Protein AF-A0A8J5QL49-F1 (afdb_monomer_lite)

InterPro domains:
  IPR058940 Small ribosomal subunit protein mS26, fungi [PF26163] (1-268)
  IPR058940 Small ribosomal subunit protein mS26, fungi [cd23703] (9-226)

pLDDT: mean 83.84, std 11.77, range [45.56, 98.19]

Secondary structure (DSSP, 8-state):
--TTGGGGTT--S-PPPPPPS-SS--SPPPHHHHHHHHHS--SPPTTSPPPEETTEEPPSSPPPPPP--HHHHHIIIIITTS-S---GGG--HHHHHHHHHHHHHHHHHHHHHHHHHHHHHHHHHHHHHHHHHHHHHHHHHHHHHT-HHHHTTS---HHHHSS-SS-----HHHHHHHHHHHHHHHHHHHHHHHHHHHHHHHHHHHHHTTS--SHHHHHHHHHIIIIIHHHHHHHHHHHHHHHHH-GGGHHHHHHHHHHHHHHHHHHTEETTEE-HHHHHHHHHSHHHHHHHHHHHHHHHHHHHSS--

Organism: NCBI:txid561895

Sequence (308 aa):
MGKNVLKYGGKSGVLPKPRPIFKTPIRQPNRFEQQQLAKIEEGYAEGVPVPKINGKPIPRMPKRPQVITVEQRIKWNIDDLEPKKVNYKGLTEDQKWKMNRDQIRRDFLREAYLKEAERLKKIDELTETKRKNDLEAAERAKQEIKSEHIELSIPTIEKLLEGKMVKISRTREERQLRQAKKDLNRRSHELISMENQAEQILDLYHASGKFITTIEELEKAIHQAFEVDVAAFDSSVSTVQSRLFRPSASSTLVYETSESMIVDKVLGGINGKPGLEQVKEVLSGEREEFRRRAQLQASAQASSSTEN

Radius of gyration: 51.04 Å; chains: 1; bounding box: 99×64×156 Å

Foldseek 3Di:
DDPCCVVVVNDPDDDPDDDDLDPFAADDDDPVRVVVVVVDDAFDDPPDQADDDPNHGDPRGDDHTDHHHLVNVLCVPAVVPQDPDDDPVPDDPVRVVVNVVSVVVSVVSNVVSVVVVVVVVVVVVVVVVVVVVVVVVVVVVVVVVVPPVVVVPDPDCPVVVVPDPDDDDDDPVRVVVVVVVVVVVVVVVVVVVVQVVQQVVVVVVVCCVQDDDDPVSVVVVVCCCPPPVVVVVVVVVVVVVVCVVDVPVVPPVVCVVVVQVVVCVVQQHDSPHHHDVNVVCVVVCVVVVVVVVVVVVVVVVVVVVVVD

Structure (mmCIF, N/CA/C/O backbone):
data_AF-A0A8J5QL49-F1
#
_entry.id   AF-A0A8J5QL49-F1
#
loop_
_atom_site.group_PDB
_atom_site.id
_atom_site.type_symbol
_atom_site.label_atom_id
_atom_site.label_alt_id
_atom_site.label_comp_id
_atom_site.label_asym_id
_atom_site.label_entity_id
_atom_site.label_seq_id
_atom_site.pdbx_PDB_ins_code
_atom_site.Cartn_x
_atom_site.Cartn_y
_atom_site.Cartn_z
_atom_site.occupancy
_atom_site.B_iso_or_equiv
_atom_site.auth_seq_id
_atom_site.auth_comp_id
_atom_site.auth_asym_id
_atom_site.auth_atom_id
_atom_site.pdbx_PDB_model_num
ATOM 1 N N . MET A 1 1 ? 3.262 32.118 -10.067 1.00 61.88 1 MET A N 1
ATOM 2 C CA . MET A 1 1 ? 3.710 30.816 -10.622 1.00 61.88 1 MET A CA 1
ATOM 3 C C . MET A 1 1 ? 2.599 29.790 -10.444 1.00 61.88 1 MET A C 1
ATOM 5 O O . MET A 1 1 ? 1.960 29.796 -9.401 1.00 61.88 1 MET A O 1
ATOM 9 N N . GLY A 1 2 ? 2.322 28.946 -11.444 1.00 77.94 2 GLY A N 1
ATOM 10 C CA . GLY A 1 2 ? 1.260 27.938 -11.333 1.00 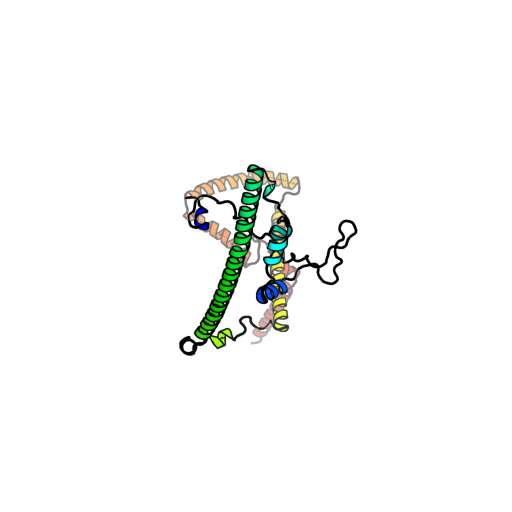77.94 2 GLY A CA 1
ATOM 11 C C . GLY A 1 2 ? 1.579 26.885 -10.265 1.00 77.94 2 GLY A C 1
ATOM 12 O O . GLY A 1 2 ? 2.701 26.388 -10.208 1.00 77.94 2 GLY A O 1
ATOM 13 N N . LYS A 1 3 ? 0.585 26.511 -9.449 1.00 83.12 3 LYS A N 1
ATOM 14 C CA . LYS A 1 3 ? 0.714 25.600 -8.289 1.00 83.12 3 LYS A CA 1
ATOM 15 C C . LYS A 1 3 ? 1.403 24.254 -8.597 1.00 83.12 3 LYS A C 1
ATOM 17 O O . LYS A 1 3 ? 2.015 23.665 -7.717 1.00 83.12 3 LYS A O 1
ATOM 22 N N . ASN A 1 4 ? 1.349 23.784 -9.847 1.00 83.88 4 ASN A N 1
ATOM 23 C CA . ASN A 1 4 ? 1.893 22.486 -10.275 1.00 83.88 4 ASN A CA 1
ATOM 24 C C . ASN A 1 4 ? 3.198 22.567 -11.085 1.00 83.88 4 ASN A C 1
ATOM 26 O O . ASN A 1 4 ? 3.704 21.537 -11.525 1.00 83.88 4 ASN A O 1
ATOM 30 N N . VAL A 1 5 ? 3.755 23.761 -11.291 1.00 90.31 5 VAL A N 1
ATOM 31 C CA . VAL A 1 5 ? 4.934 23.968 -12.151 1.00 90.31 5 VAL A CA 1
ATOM 32 C C . VAL A 1 5 ? 6.216 23.396 -11.522 1.00 90.31 5 VAL A C 1
ATOM 34 O O . VAL A 1 5 ? 7.124 22.965 -12.231 1.00 90.31 5 VAL A O 1
ATOM 37 N N . LEU A 1 6 ? 6.263 23.280 -10.190 1.00 88.75 6 LEU A N 1
ATOM 38 C CA . LEU A 1 6 ? 7.404 22.704 -9.471 1.00 88.75 6 LEU A CA 1
ATOM 39 C C . LEU A 1 6 ? 7.626 21.216 -9.799 1.00 88.75 6 LEU A C 1
ATOM 41 O O . LEU A 1 6 ? 8.769 20.777 -9.889 1.00 88.75 6 LEU A O 1
ATOM 45 N N . LYS A 1 7 ? 6.552 20.461 -10.087 1.00 90.00 7 LYS A N 1
ATOM 46 C CA . LYS A 1 7 ? 6.639 19.047 -10.511 1.00 90.00 7 LYS A CA 1
ATOM 47 C C . LYS A 1 7 ? 7.421 18.868 -11.816 1.00 90.00 7 LYS A C 1
ATOM 49 O O . LYS A 1 7 ? 7.980 17.805 -12.052 1.00 90.00 7 LYS A O 1
ATOM 54 N N . TYR A 1 8 ? 7.462 19.908 -12.649 1.00 90.38 8 TYR A N 1
ATOM 55 C CA . TYR A 1 8 ? 8.138 19.922 -13.946 1.00 90.38 8 TYR A CA 1
ATOM 56 C C . TYR A 1 8 ? 9.418 20.772 -13.924 1.00 90.38 8 TYR A C 1
ATOM 58 O O . TYR A 1 8 ? 9.857 21.276 -14.958 1.00 90.38 8 TYR A O 1
ATOM 66 N N . GLY A 1 9 ? 10.012 20.961 -12.739 1.00 89.62 9 GLY A N 1
ATOM 67 C CA . GLY A 1 9 ? 11.266 21.695 -12.578 1.00 89.62 9 GLY A CA 1
ATOM 68 C C . GLY A 1 9 ? 11.143 23.194 -12.848 1.00 89.62 9 GLY A C 1
ATOM 69 O O . GLY A 1 9 ? 12.063 23.788 -13.399 1.00 89.62 9 GLY A O 1
ATOM 70 N N . GLY A 1 10 ? 9.999 23.808 -12.529 1.00 89.56 10 GLY A N 1
ATOM 71 C CA . GLY A 1 10 ? 9.827 25.257 -12.676 1.00 89.56 10 GLY A CA 1
ATOM 72 C C . GLY A 1 10 ? 9.452 25.720 -14.091 1.00 89.56 10 GLY A C 1
ATOM 73 O O . GLY A 1 10 ? 9.292 26.918 -14.310 1.00 89.56 10 GLY A O 1
ATOM 74 N N . LYS A 1 11 ? 9.291 24.799 -15.052 1.00 89.31 11 LYS A N 1
ATOM 75 C CA . LYS A 1 11 ? 9.025 25.121 -16.463 1.00 89.31 11 LYS A CA 1
ATOM 76 C C . LYS A 1 11 ? 7.534 25.346 -16.727 1.00 89.31 11 LYS A C 1
ATOM 78 O O . LYS A 1 11 ? 6.710 24.475 -16.450 1.00 89.31 11 LYS A O 1
ATOM 83 N N . SER A 1 12 ? 7.182 26.505 -17.283 1.00 87.00 12 SER A N 1
ATOM 84 C CA . SER A 1 12 ? 5.833 26.800 -17.773 1.00 87.00 12 SER A CA 1
ATOM 85 C C . SER A 1 12 ? 5.636 26.252 -19.193 1.00 87.00 12 SER A C 1
ATOM 87 O O . SER A 1 12 ? 6.474 26.448 -20.068 1.00 87.00 12 SER A O 1
ATOM 89 N N . GLY A 1 13 ? 4.508 25.574 -19.425 1.00 86.31 13 GLY A N 1
ATOM 90 C CA . GLY A 1 13 ? 4.170 24.960 -20.715 1.00 86.31 13 GLY A CA 1
ATOM 91 C C . GLY A 1 13 ? 4.509 23.468 -20.800 1.00 86.31 13 GLY A C 1
ATOM 92 O O . GLY A 1 13 ? 5.344 22.951 -20.061 1.00 86.31 13 GLY A O 1
ATOM 93 N N . VAL A 1 14 ? 3.819 22.757 -21.697 1.00 89.50 14 VAL A N 1
ATOM 94 C CA . VAL A 1 14 ? 4.005 21.317 -21.927 1.00 89.50 14 VAL A CA 1
ATOM 95 C C . VAL A 1 14 ? 4.459 21.113 -23.365 1.00 89.50 14 VAL A C 1
ATOM 97 O O . VAL A 1 14 ? 3.732 21.440 -24.301 1.00 89.50 14 VAL A O 1
ATOM 100 N N . LEU A 1 15 ? 5.662 20.564 -23.542 1.00 91.06 15 LEU A N 1
ATOM 101 C CA . LEU A 1 15 ? 6.121 20.113 -24.853 1.00 91.06 15 LEU A CA 1
ATOM 102 C C . LEU A 1 15 ? 5.370 18.835 -25.257 1.00 91.06 15 LEU A C 1
ATOM 104 O O . LEU A 1 15 ? 5.061 18.005 -24.394 1.00 91.06 15 LEU A O 1
ATOM 108 N N . PRO A 1 16 ? 5.096 18.631 -26.557 1.00 94.94 16 PRO A N 1
ATOM 109 C CA . PRO A 1 16 ? 4.553 17.367 -27.025 1.00 94.94 16 PRO A CA 1
ATOM 110 C C . PRO A 1 16 ? 5.516 16.226 -26.689 1.00 94.94 16 PRO A C 1
ATOM 112 O O . PRO A 1 16 ? 6.739 16.390 -26.686 1.00 94.94 16 PRO A O 1
ATOM 115 N N . LYS A 1 17 ? 4.959 15.044 -26.418 1.00 94.75 17 LYS A N 1
ATOM 116 C CA . LYS A 1 17 ? 5.769 13.866 -26.102 1.00 94.75 17 LYS A CA 1
ATOM 117 C C . LYS A 1 17 ? 6.688 13.533 -27.289 1.00 94.75 17 LYS A C 1
ATOM 119 O O . LYS A 1 17 ? 6.189 13.451 -28.417 1.00 94.75 17 LYS A O 1
ATOM 124 N N . PRO A 1 18 ? 7.997 13.315 -27.063 1.00 93.44 18 PRO A N 1
ATOM 125 C CA . PRO A 1 18 ? 8.910 12.937 -28.133 1.00 93.44 18 PRO A CA 1
ATOM 126 C C . PRO A 1 18 ? 8.472 11.596 -28.727 1.00 93.44 18 PRO A C 1
ATOM 128 O O . PRO A 1 18 ? 8.169 10.649 -27.998 1.00 93.44 18 PRO A O 1
ATOM 131 N N . ARG A 1 19 ? 8.408 11.515 -30.059 1.00 94.06 19 ARG A N 1
ATOM 132 C CA . ARG A 1 19 ? 8.039 10.278 -30.756 1.00 94.06 19 ARG A CA 1
ATOM 133 C C . ARG A 1 19 ? 9.249 9.336 -30.770 1.00 94.06 19 ARG A C 1
ATOM 135 O O . ARG A 1 19 ? 10.283 9.735 -31.302 1.00 94.06 19 ARG A O 1
ATOM 142 N N . PRO A 1 20 ? 9.148 8.112 -30.222 1.00 92.06 20 PRO A N 1
ATOM 143 C CA . PRO A 1 20 ? 10.258 7.170 -30.261 1.00 92.06 20 PRO A CA 1
ATOM 144 C C . PRO A 1 20 ? 10.519 6.720 -31.702 1.00 92.06 20 PRO A C 1
ATOM 146 O O . PRO A 1 20 ? 9.578 6.464 -32.460 1.00 92.06 20 PRO A O 1
ATOM 149 N N . ILE A 1 21 ? 11.799 6.599 -32.065 1.00 92.00 21 ILE A N 1
ATOM 150 C CA . ILE A 1 21 ? 12.228 6.114 -33.387 1.00 92.00 21 ILE A CA 1
ATOM 151 C C . ILE A 1 21 ? 11.773 4.661 -33.583 1.00 92.00 21 ILE A C 1
ATOM 153 O O . ILE A 1 21 ? 11.264 4.289 -34.643 1.00 92.00 21 ILE A O 1
ATOM 157 N N . PHE A 1 22 ? 11.883 3.849 -32.532 1.00 92.62 22 PHE A N 1
ATOM 158 C CA . PHE A 1 22 ? 11.456 2.458 -32.532 1.00 92.62 22 PHE A CA 1
ATOM 159 C C . PHE A 1 22 ? 10.154 2.288 -31.745 1.00 92.62 22 PHE A C 1
ATOM 161 O O . PHE A 1 22 ? 10.101 2.518 -30.541 1.00 92.62 22 PHE A O 1
ATOM 168 N N . LYS A 1 23 ? 9.086 1.867 -32.433 1.00 90.75 23 LYS A N 1
ATOM 169 C CA . LYS A 1 23 ? 7.773 1.583 -31.816 1.00 90.75 23 LYS A CA 1
ATOM 170 C C . LYS A 1 23 ? 7.668 0.174 -31.225 1.00 90.75 23 LYS A C 1
ATOM 172 O O . LYS A 1 23 ? 6.756 -0.108 -30.459 1.00 90.75 23 LYS A O 1
ATOM 177 N N . THR A 1 24 ? 8.566 -0.713 -31.637 1.00 90.81 24 THR A N 1
ATOM 178 C CA . THR A 1 24 ? 8.633 -2.120 -31.230 1.00 90.81 24 THR A CA 1
ATOM 179 C C . THR A 1 24 ? 9.971 -2.372 -30.543 1.00 90.81 24 THR A C 1
ATOM 181 O O . THR A 1 24 ? 10.945 -1.696 -30.889 1.00 90.81 24 THR A O 1
ATOM 184 N N . PRO A 1 25 ? 10.047 -3.332 -29.607 1.00 91.56 25 PRO A N 1
ATOM 185 C CA . PRO A 1 25 ? 11.308 -3.687 -28.973 1.00 91.56 25 PRO A CA 1
ATOM 186 C C . PRO A 1 25 ? 12.307 -4.210 -30.009 1.00 91.56 25 PRO A C 1
ATOM 188 O O . PRO A 1 25 ? 11.941 -4.899 -30.964 1.00 91.56 25 PRO A O 1
ATOM 191 N N . ILE A 1 26 ? 13.571 -3.853 -29.805 1.00 90.50 26 ILE A N 1
ATOM 192 C CA . ILE A 1 26 ? 14.666 -4.120 -30.748 1.00 90.50 26 ILE A CA 1
ATOM 193 C C . ILE A 1 26 ? 15.589 -5.222 -30.238 1.00 90.50 26 ILE A C 1
ATOM 195 O O . ILE A 1 26 ? 16.162 -5.979 -31.019 1.00 90.50 26 ILE A O 1
ATOM 199 N N . ARG A 1 27 ? 15.720 -5.310 -28.911 1.00 88.69 27 ARG A N 1
ATOM 200 C CA . ARG A 1 27 ? 16.467 -6.349 -28.213 1.00 88.69 27 ARG A CA 1
ATOM 201 C C . ARG A 1 27 ? 15.529 -7.224 -27.401 1.00 88.69 27 ARG A C 1
ATOM 203 O O . ARG A 1 27 ? 14.428 -6.813 -27.031 1.00 88.69 27 ARG A O 1
ATOM 210 N N . GLN A 1 28 ? 15.997 -8.428 -27.114 1.00 86.75 28 GLN A N 1
ATOM 211 C CA . GLN A 1 28 ? 15.349 -9.289 -26.140 1.00 86.75 28 GLN A CA 1
ATOM 212 C C . GLN A 1 28 ? 15.533 -8.708 -24.728 1.00 86.75 28 GLN A C 1
ATOM 214 O O . GLN A 1 28 ? 16.527 -8.014 -24.471 1.00 86.75 28 GLN A O 1
ATOM 219 N N . PRO A 1 29 ? 14.579 -8.960 -23.816 1.00 85.81 29 PRO A N 1
ATOM 220 C CA . PRO A 1 29 ? 14.715 -8.525 -22.438 1.00 85.81 29 PRO A CA 1
ATOM 221 C C . PRO A 1 29 ? 15.934 -9.186 -21.788 1.00 85.81 29 PRO A C 1
ATOM 223 O O . PRO A 1 29 ? 16.210 -10.363 -22.032 1.00 85.81 29 PRO A O 1
ATOM 226 N N . ASN A 1 30 ? 16.650 -8.438 -20.955 1.00 86.19 30 ASN A N 1
ATOM 227 C CA . ASN A 1 30 ? 17.799 -8.937 -20.202 1.00 86.19 30 ASN A CA 1
ATOM 228 C C . ASN A 1 30 ? 17.339 -9.952 -19.134 1.00 86.19 30 ASN A C 1
ATOM 230 O O . ASN A 1 30 ? 16.172 -9.955 -18.743 1.00 86.19 30 ASN A O 1
ATOM 234 N N . ARG A 1 31 ? 18.239 -10.791 -18.601 1.00 85.62 31 ARG A N 1
ATOM 235 C CA . ARG A 1 31 ? 17.919 -11.807 -17.573 1.00 85.62 31 ARG A CA 1
ATOM 236 C C . ARG A 1 31 ? 17.148 -11.222 -16.389 1.00 85.62 31 ARG A C 1
ATOM 238 O O . ARG A 1 31 ? 16.219 -11.837 -15.882 1.00 85.62 31 ARG A O 1
ATOM 245 N N . PHE A 1 32 ? 17.515 -10.016 -15.970 1.00 84.31 32 PHE A N 1
ATOM 246 C CA . PHE A 1 32 ? 16.836 -9.311 -14.887 1.00 84.31 32 PHE A CA 1
ATOM 247 C C . PHE A 1 32 ? 15.405 -8.900 -15.241 1.00 84.31 32 PHE A C 1
ATOM 249 O O . PHE A 1 32 ? 14.486 -9.141 -14.465 1.00 84.31 32 PHE A O 1
ATOM 256 N N . GLU A 1 33 ? 15.209 -8.320 -16.424 1.00 87.44 33 GLU A N 1
ATOM 257 C CA . GLU A 1 33 ? 13.885 -7.944 -16.927 1.00 87.44 33 GLU A CA 1
ATOM 258 C C . GLU A 1 33 ? 13.006 -9.194 -17.077 1.00 87.44 33 GLU A C 1
ATOM 260 O O . GLU A 1 33 ? 11.845 -9.187 -16.687 1.00 87.44 33 GLU A O 1
ATOM 265 N N . GLN A 1 34 ? 13.574 -10.309 -17.545 1.00 88.25 34 GLN A N 1
ATOM 266 C CA . GLN A 1 34 ? 12.880 -11.596 -17.624 1.00 88.25 34 GLN A CA 1
ATOM 267 C C . GLN A 1 34 ? 12.452 -12.114 -16.247 1.00 88.25 34 GLN A C 1
ATOM 269 O O . GLN A 1 34 ? 11.323 -12.572 -16.104 1.00 88.25 34 GLN A O 1
ATOM 274 N N . GLN A 1 35 ? 13.317 -12.020 -15.232 1.00 88.62 35 GLN A N 1
ATOM 275 C CA . GLN A 1 35 ? 12.976 -12.402 -13.858 1.00 88.62 35 GLN A CA 1
ATOM 276 C C . GLN A 1 35 ? 11.874 -11.517 -13.272 1.00 88.62 35 GLN A C 1
ATOM 278 O O . GLN A 1 35 ? 10.998 -12.020 -12.577 1.00 88.62 35 GLN A O 1
ATOM 283 N N . GLN A 1 36 ? 11.896 -10.211 -13.546 1.00 88.25 36 GLN A N 1
ATOM 284 C CA . GLN A 1 36 ? 10.824 -9.310 -13.122 1.00 88.25 36 GLN A CA 1
ATOM 285 C C . GLN A 1 36 ? 9.503 -9.656 -13.803 1.00 88.25 36 GLN A C 1
ATOM 287 O O . GLN A 1 36 ? 8.492 -9.782 -13.123 1.00 88.25 36 GLN A O 1
ATOM 292 N N . LEU A 1 37 ? 9.526 -9.884 -15.116 1.00 85.56 37 LEU A N 1
ATOM 293 C CA . LEU A 1 37 ? 8.348 -10.307 -15.869 1.00 85.56 37 LEU A CA 1
ATOM 294 C C . LEU A 1 37 ? 7.816 -11.662 -15.388 1.00 85.56 37 LEU A C 1
ATOM 296 O O . LEU A 1 37 ? 6.612 -11.856 -15.363 1.00 85.56 37 LEU A O 1
ATOM 300 N N . ALA A 1 38 ? 8.689 -12.586 -14.979 1.00 86.38 38 ALA A N 1
ATOM 301 C CA . ALA A 1 38 ? 8.283 -13.886 -14.445 1.00 86.38 38 ALA A CA 1
ATOM 302 C C . ALA A 1 38 ? 7.636 -13.799 -13.052 1.00 86.38 38 ALA A C 1
ATOM 304 O O . ALA A 1 38 ? 6.862 -14.679 -12.693 1.00 86.38 38 ALA A O 1
ATOM 305 N N . LYS A 1 39 ? 7.942 -12.756 -12.267 1.00 90.12 39 LYS A N 1
ATOM 306 C CA . LYS A 1 39 ? 7.281 -12.502 -10.975 1.00 90.12 39 LYS A CA 1
ATOM 307 C C . LYS A 1 39 ? 5.865 -11.954 -11.133 1.00 90.12 39 LYS A C 1
ATOM 309 O O . LYS A 1 39 ? 5.096 -12.007 -10.179 1.00 90.12 39 LYS A O 1
ATOM 314 N N . ILE A 1 40 ? 5.546 -11.376 -12.288 1.00 86.75 40 ILE A N 1
ATOM 315 C CA . ILE A 1 40 ? 4.220 -10.833 -12.565 1.00 86.75 40 ILE A CA 1
ATOM 316 C C . ILE A 1 40 ? 3.365 -11.985 -13.097 1.00 86.75 40 ILE A C 1
ATOM 318 O O . ILE A 1 40 ? 3.608 -12.503 -14.186 1.00 86.75 40 ILE A O 1
ATOM 322 N N . GLU A 1 41 ? 2.369 -12.399 -12.318 1.00 85.75 41 GLU A N 1
ATOM 323 C CA . GLU A 1 41 ? 1.376 -13.381 -12.754 1.00 85.75 41 GLU A CA 1
ATOM 324 C C . GLU A 1 41 ? 0.455 -12.737 -13.804 1.00 85.75 41 GLU A C 1
ATOM 326 O O . GLU A 1 41 ? -0.457 -11.977 -13.482 1.00 85.75 41 GLU A O 1
ATOM 331 N N . GLU A 1 42 ? 0.722 -12.999 -15.086 1.00 87.31 42 GLU A N 1
ATOM 332 C CA . GLU A 1 42 ? -0.075 -12.496 -16.210 1.00 87.31 42 GLU A CA 1
ATOM 333 C C . GLU A 1 42 ? -0.928 -13.607 -16.845 1.00 87.31 42 GLU A C 1
ATOM 335 O O . GLU A 1 42 ? -0.439 -14.699 -17.140 1.00 87.31 42 GLU A O 1
ATOM 340 N N . GLY A 1 43 ? -2.188 -13.292 -17.162 1.00 88.00 43 GLY A N 1
ATOM 341 C CA . GLY A 1 43 ? -3.098 -14.177 -17.896 1.00 88.00 43 GLY A CA 1
ATOM 342 C C . GLY A 1 43 ? -4.220 -14.767 -17.043 1.00 88.00 43 GLY A C 1
ATOM 343 O O . GLY A 1 43 ? -4.459 -14.346 -15.914 1.00 88.00 43 GLY A O 1
ATOM 344 N N . TYR A 1 44 ? -4.953 -15.726 -17.609 1.00 90.19 44 TYR A N 1
ATOM 345 C CA . TYR A 1 44 ? -5.990 -16.448 -16.864 1.00 90.19 44 TYR A CA 1
ATOM 346 C C . TYR A 1 44 ? -5.368 -17.562 -16.019 1.00 90.19 44 TYR A C 1
ATOM 348 O O . TYR A 1 44 ? -4.506 -18.297 -16.507 1.00 90.19 44 TYR A O 1
ATOM 356 N N . ALA A 1 45 ? -5.855 -17.712 -14.785 1.00 89.69 45 ALA A N 1
ATOM 357 C CA . ALA A 1 45 ? -5.435 -18.772 -13.876 1.00 89.69 45 ALA A CA 1
ATOM 358 C C . ALA A 1 45 ? -5.635 -20.171 -14.484 1.00 89.69 45 ALA A C 1
ATOM 360 O O . ALA A 1 45 ? -6.507 -20.406 -15.333 1.00 89.69 45 ALA A O 1
ATOM 361 N N . GLU A 1 46 ? -4.817 -21.117 -14.035 1.00 87.94 46 GLU A N 1
ATOM 362 C CA . GLU A 1 46 ? -4.953 -22.513 -14.427 1.00 87.94 46 GLU A CA 1
ATOM 363 C C . GLU A 1 46 ? -6.307 -23.077 -13.958 1.00 87.94 46 GLU A C 1
ATOM 365 O O . GLU A 1 46 ? -6.808 -22.731 -12.893 1.00 87.94 46 GLU A O 1
ATOM 370 N N . GLY A 1 47 ? -6.961 -23.881 -14.798 1.00 87.62 47 GLY A N 1
ATOM 371 C CA . GLY A 1 47 ? -8.305 -24.414 -14.527 1.00 87.62 47 GLY A CA 1
ATOM 372 C C . GLY A 1 47 ? -9.479 -23.475 -14.842 1.00 87.62 47 GLY A C 1
ATOM 373 O O . GLY A 1 47 ? -10.590 -23.960 -15.039 1.00 87.62 47 GLY A O 1
ATOM 374 N N . VAL A 1 48 ? -9.259 -22.163 -14.997 1.00 89.56 48 VAL A N 1
ATOM 375 C CA . VAL A 1 48 ? -10.327 -21.236 -15.409 1.00 89.56 48 VAL A CA 1
ATOM 376 C C . VAL A 1 48 ? -10.523 -21.310 -16.933 1.00 89.56 48 VAL A C 1
ATOM 378 O O . VAL A 1 48 ? -9.542 -21.183 -17.688 1.00 89.56 48 VAL A O 1
ATOM 381 N N . PRO A 1 49 ? -11.760 -21.531 -17.429 1.00 90.00 49 PRO A N 1
ATOM 382 C CA . PRO A 1 49 ? -12.037 -21.514 -18.859 1.00 90.00 49 PRO A CA 1
ATOM 383 C C . PRO A 1 49 ? -11.824 -20.103 -19.417 1.00 90.00 49 PRO A C 1
ATOM 385 O O . PRO A 1 49 ? -12.313 -19.115 -18.871 1.00 90.00 49 PRO A O 1
ATOM 388 N N . VAL A 1 50 ? -11.085 -20.007 -20.522 1.00 91.56 50 VAL A N 1
ATOM 389 C CA . VAL A 1 50 ? -10.786 -18.722 -21.163 1.00 91.56 50 VAL A CA 1
ATOM 390 C C . VAL A 1 50 ? -11.987 -18.283 -22.013 1.00 91.56 50 VAL A C 1
ATOM 392 O O . VAL A 1 50 ? -12.540 -19.116 -22.743 1.00 91.56 50 VAL A O 1
ATOM 395 N N . PRO A 1 51 ? -12.408 -17.005 -21.958 1.00 91.38 51 PRO A N 1
ATOM 396 C CA . PRO A 1 51 ? -13.502 -16.514 -22.786 1.00 91.38 51 PRO A CA 1
ATOM 397 C C . PRO A 1 51 ? -13.209 -16.676 -24.282 1.00 91.38 51 PRO A C 1
ATOM 399 O O . PRO A 1 51 ? -12.063 -16.632 -24.740 1.00 91.38 51 PRO A O 1
ATOM 402 N N . LYS A 1 52 ? -14.281 -16.856 -25.055 1.00 94.38 52 LYS A N 1
ATOM 403 C CA . LYS A 1 52 ? -14.242 -16.951 -26.516 1.00 94.38 52 LYS A CA 1
ATOM 404 C C . LYS A 1 52 ? -14.798 -15.661 -27.110 1.00 94.38 52 LYS A C 1
ATOM 406 O O . LYS A 1 52 ? -15.913 -15.273 -26.778 1.00 94.38 52 LYS A O 1
ATOM 411 N N . ILE A 1 53 ? -14.052 -15.026 -28.011 1.00 90.31 53 ILE A N 1
ATOM 412 C CA . ILE A 1 53 ? -14.529 -13.881 -28.801 1.00 90.31 53 ILE A CA 1
ATOM 413 C C . ILE A 1 53 ? -14.696 -14.366 -30.240 1.00 90.31 53 ILE A C 1
ATOM 415 O O . ILE A 1 53 ? -13.769 -14.941 -30.812 1.00 90.31 53 ILE A O 1
ATOM 419 N N . ASN A 1 54 ? -15.882 -14.170 -30.826 1.00 88.25 54 ASN A N 1
ATOM 420 C CA . ASN A 1 54 ? -16.213 -14.601 -32.193 1.00 88.25 54 ASN A CA 1
ATOM 421 C C . ASN A 1 54 ? -15.904 -16.092 -32.452 1.00 88.25 54 ASN A C 1
ATOM 423 O O . ASN A 1 54 ? -15.323 -16.457 -33.473 1.00 88.25 54 ASN A O 1
ATOM 427 N N . GLY A 1 55 ? -16.222 -16.956 -31.480 1.00 88.81 55 GLY A N 1
ATOM 428 C CA . GLY A 1 55 ? -16.009 -18.407 -31.560 1.00 88.81 55 GLY A CA 1
ATOM 429 C C . GLY A 1 55 ? -14.563 -18.881 -31.355 1.00 88.81 55 GLY A C 1
ATOM 430 O O . GLY A 1 55 ? -14.345 -20.085 -31.231 1.00 88.81 55 GLY A O 1
ATOM 431 N N . LYS A 1 56 ? -13.576 -17.978 -31.259 1.00 89.12 56 LYS A N 1
ATOM 432 C CA . LYS A 1 56 ? -12.162 -18.334 -31.055 1.00 89.12 56 LYS A CA 1
ATOM 433 C C . LYS A 1 56 ? -11.754 -18.149 -29.587 1.00 89.12 56 LYS A C 1
ATOM 435 O O . LYS A 1 56 ? -12.055 -17.097 -29.015 1.00 89.12 56 LYS A O 1
ATOM 440 N N . PRO A 1 57 ? -11.083 -19.137 -28.961 1.00 88.69 57 PRO A N 1
ATOM 441 C CA . PRO A 1 57 ? -10.563 -18.973 -27.609 1.00 88.69 57 PRO A CA 1
ATOM 442 C C . PRO A 1 57 ? -9.447 -17.927 -27.609 1.00 88.69 57 PRO A C 1
ATOM 444 O O . PRO A 1 57 ? -8.556 -17.954 -28.462 1.00 88.69 57 PRO A O 1
ATOM 447 N N . ILE A 1 58 ? -9.500 -17.001 -26.655 1.00 90.06 58 ILE A N 1
ATOM 448 C CA . ILE A 1 58 ? -8.398 -16.063 -26.424 1.00 90.06 58 ILE A CA 1
ATOM 449 C C . ILE A 1 58 ? -7.196 -16.872 -25.894 1.00 90.06 58 ILE A C 1
ATOM 451 O O . ILE A 1 58 ? -7.391 -17.850 -25.167 1.00 90.06 58 ILE A O 1
ATOM 455 N N . PRO A 1 59 ? -5.946 -16.531 -26.254 1.00 89.31 59 PRO A N 1
ATOM 456 C CA . PRO A 1 59 ? -4.789 -17.143 -25.613 1.00 89.31 59 PRO A CA 1
ATOM 457 C C . PRO A 1 59 ? -4.799 -16.853 -24.104 1.00 89.31 59 PRO A C 1
ATOM 459 O O . PRO A 1 59 ? -5.056 -15.729 -23.680 1.00 89.31 59 PRO A O 1
ATOM 462 N N . ARG A 1 60 ? -4.498 -17.871 -23.288 1.00 87.75 60 ARG A N 1
ATOM 463 C CA . ARG A 1 60 ? -4.468 -17.744 -21.820 1.00 87.75 60 ARG A CA 1
ATOM 464 C C . ARG A 1 60 ? -3.455 -16.697 -21.346 1.00 87.75 60 ARG A C 1
ATOM 466 O O . ARG A 1 60 ? -3.726 -15.997 -20.377 1.00 87.75 60 ARG A O 1
ATOM 473 N N . MET A 1 61 ? -2.321 -16.594 -22.039 1.00 88.56 61 MET A N 1
ATOM 474 C CA . MET A 1 61 ? -1.273 -15.607 -21.782 1.00 88.56 61 MET A CA 1
ATOM 475 C C . MET A 1 61 ? -1.293 -14.494 -22.838 1.00 88.56 61 MET A C 1
ATOM 477 O O . MET A 1 61 ? -1.555 -14.772 -24.016 1.00 88.56 61 MET A O 1
ATOM 481 N N . PRO A 1 62 ? -0.974 -13.245 -22.459 1.00 88.38 62 PRO A N 1
ATOM 482 C CA . PRO A 1 62 ? -0.866 -12.151 -23.413 1.00 88.38 62 PRO A CA 1
ATOM 483 C C . PRO A 1 62 ? 0.253 -12.410 -24.432 1.00 88.38 62 PRO A C 1
ATOM 485 O O . PRO A 1 62 ? 1.342 -12.890 -24.106 1.00 88.38 62 PRO A O 1
ATOM 488 N N . LYS A 1 63 ? -0.000 -12.069 -25.702 1.00 88.69 63 LYS A N 1
ATOM 489 C CA . LYS A 1 63 ? 1.005 -12.197 -26.763 1.00 88.69 63 LYS A CA 1
ATOM 490 C C . LYS A 1 63 ? 2.080 -11.128 -26.579 1.00 88.69 63 LYS A C 1
ATOM 492 O O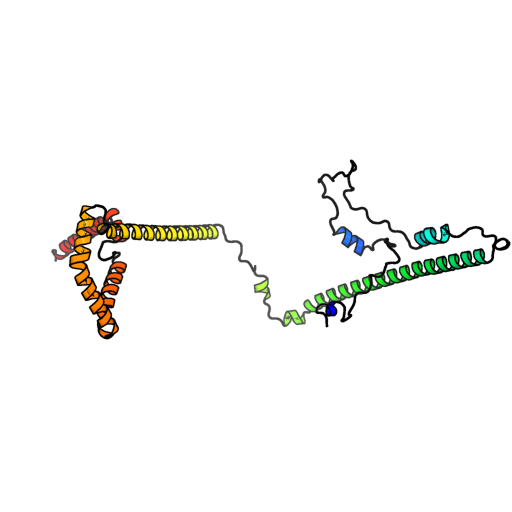 . LYS A 1 63 ? 1.804 -9.938 -26.721 1.00 88.69 63 LYS A O 1
ATOM 497 N N . ARG A 1 64 ? 3.319 -11.555 -26.331 1.00 86.19 64 ARG A N 1
ATOM 498 C CA . ARG A 1 64 ? 4.464 -10.641 -26.246 1.00 86.19 64 ARG A CA 1
ATOM 499 C C . ARG A 1 64 ? 4.764 -10.007 -27.614 1.00 86.19 64 ARG A C 1
ATOM 501 O O . ARG A 1 64 ? 4.640 -10.688 -28.639 1.00 86.19 64 ARG A O 1
ATOM 508 N N . PRO A 1 65 ? 5.150 -8.718 -27.655 1.00 88.75 65 PRO A N 1
ATOM 509 C CA . PRO A 1 65 ? 5.527 -8.058 -28.899 1.00 88.75 65 PRO A CA 1
ATOM 510 C C . PRO A 1 65 ? 6.741 -8.749 -29.527 1.00 88.75 65 PRO A C 1
ATOM 512 O O . PRO A 1 65 ? 7.669 -9.161 -28.831 1.00 88.75 65 PRO A O 1
ATOM 515 N N . GLN A 1 66 ? 6.734 -8.868 -30.854 1.00 90.81 66 GLN A N 1
ATOM 516 C CA . GLN A 1 66 ? 7.861 -9.436 -31.590 1.00 90.81 66 GLN A CA 1
ATOM 517 C C . GLN A 1 66 ? 9.053 -8.477 -31.547 1.00 90.81 66 GLN A C 1
ATOM 519 O O . GLN A 1 66 ? 8.905 -7.272 -31.771 1.00 90.81 66 GLN A O 1
ATOM 524 N N . VAL A 1 67 ? 10.229 -9.031 -31.257 1.00 92.69 67 VAL A N 1
ATOM 525 C CA . VAL A 1 67 ? 11.493 -8.295 -31.249 1.00 92.69 67 VAL A CA 1
ATOM 526 C C . VAL A 1 67 ? 12.022 -8.238 -32.678 1.00 92.69 67 VAL A C 1
ATOM 528 O O . VAL A 1 67 ? 12.260 -9.282 -33.279 1.00 92.69 67 VAL A O 1
ATOM 531 N N . ILE A 1 68 ? 12.189 -7.029 -33.215 1.00 92.75 68 ILE A N 1
ATOM 532 C CA . ILE A 1 68 ? 12.726 -6.799 -34.566 1.00 92.75 68 ILE A CA 1
ATOM 533 C C . ILE A 1 68 ? 14.088 -6.139 -34.409 1.00 92.75 68 ILE A C 1
ATOM 535 O O . ILE A 1 68 ? 14.160 -5.010 -33.922 1.00 92.75 68 ILE A O 1
ATOM 539 N N . THR A 1 69 ? 15.156 -6.817 -34.827 1.00 93.06 69 THR A N 1
ATOM 540 C CA . THR A 1 69 ? 16.510 -6.271 -34.674 1.00 93.06 69 THR A CA 1
ATOM 541 C C . THR A 1 69 ? 16.723 -5.051 -35.571 1.00 93.06 69 THR A C 1
ATOM 543 O O . THR A 1 69 ? 16.028 -4.852 -36.572 1.00 93.06 69 THR A O 1
ATOM 546 N N . VAL A 1 70 ? 17.701 -4.212 -35.216 1.00 93.50 70 VAL A N 1
ATOM 547 C CA . VAL A 1 70 ? 18.051 -3.015 -36.003 1.00 93.50 70 VAL A CA 1
ATOM 548 C C . VAL A 1 70 ? 18.394 -3.402 -37.438 1.00 93.50 70 VAL A C 1
ATOM 550 O O . VAL A 1 70 ? 17.893 -2.790 -38.372 1.00 93.50 70 VAL A O 1
ATOM 553 N N . GLU A 1 71 ? 19.187 -4.458 -37.602 1.00 93.06 71 GLU A N 1
ATOM 554 C CA . GLU A 1 71 ? 19.626 -4.976 -38.898 1.00 93.06 71 GLU A CA 1
ATOM 555 C C . GLU A 1 71 ? 18.446 -5.443 -39.752 1.00 93.06 71 GLU A C 1
ATOM 557 O O . GLU A 1 71 ? 18.338 -5.067 -40.914 1.00 93.06 71 GLU A O 1
ATOM 562 N N . GLN A 1 72 ? 17.507 -6.193 -39.164 1.00 93.25 72 GLN A N 1
ATOM 563 C CA . GLN A 1 72 ? 16.291 -6.619 -39.861 1.00 93.25 72 GLN A CA 1
ATOM 564 C C . GLN A 1 72 ? 15.441 -5.422 -40.288 1.00 93.25 72 GLN A C 1
ATOM 566 O O . GLN A 1 72 ? 14.891 -5.407 -41.386 1.00 93.25 72 GLN A O 1
ATOM 571 N N . ARG A 1 73 ? 15.353 -4.394 -39.439 1.00 91.81 73 ARG A N 1
ATOM 572 C CA . ARG A 1 73 ? 14.591 -3.183 -39.748 1.00 91.81 73 ARG A CA 1
ATOM 573 C C . ARG A 1 73 ? 15.263 -2.328 -40.823 1.00 91.81 73 ARG A C 1
ATOM 575 O O . ARG A 1 73 ? 14.550 -1.798 -41.670 1.00 91.81 73 ARG A O 1
ATOM 582 N N . ILE A 1 74 ? 16.591 -2.206 -40.810 1.00 93.50 74 ILE A N 1
ATOM 583 C CA . ILE A 1 74 ? 17.359 -1.555 -41.884 1.00 93.50 74 ILE A CA 1
ATOM 584 C C . ILE A 1 74 ? 17.133 -2.310 -43.190 1.00 93.50 74 ILE A C 1
ATOM 586 O O . ILE A 1 74 ? 16.763 -1.694 -44.185 1.00 93.50 74 ILE A O 1
ATOM 590 N N . LYS A 1 75 ? 17.225 -3.640 -43.161 1.00 93.88 75 LYS A N 1
ATOM 591 C CA . LYS A 1 75 ? 16.990 -4.470 -44.338 1.00 93.88 75 LYS A CA 1
ATOM 592 C C . LYS A 1 75 ? 15.604 -4.228 -44.941 1.00 93.88 75 LYS A C 1
ATOM 594 O O . LYS A 1 75 ? 15.505 -3.851 -46.100 1.00 93.88 75 LYS A O 1
ATOM 599 N N . TRP A 1 76 ? 14.545 -4.344 -44.137 1.00 91.25 76 TRP A N 1
ATOM 600 C CA . TRP A 1 76 ? 13.167 -4.201 -44.622 1.00 91.25 76 TRP A CA 1
ATOM 601 C C . TRP A 1 76 ? 12.795 -2.785 -45.064 1.00 91.25 76 TRP A C 1
ATOM 603 O O . TRP A 1 76 ? 12.000 -2.637 -45.986 1.00 91.25 76 TRP A O 1
ATOM 613 N N . ASN A 1 77 ? 13.319 -1.748 -44.402 1.00 89.31 77 ASN A N 1
ATOM 614 C CA . ASN A 1 77 ? 12.914 -0.361 -44.660 1.00 89.31 77 ASN A CA 1
ATOM 615 C C . ASN A 1 77 ? 13.862 0.400 -45.595 1.00 89.31 77 ASN A C 1
ATOM 617 O O . ASN A 1 77 ? 13.494 1.473 -46.074 1.00 89.31 77 ASN A O 1
ATOM 621 N N . ILE A 1 78 ? 15.084 -0.090 -45.800 1.00 91.12 78 ILE A N 1
ATOM 622 C CA . ILE A 1 78 ? 16.131 0.629 -46.528 1.00 91.12 78 ILE A CA 1
ATOM 623 C C . ILE A 1 78 ? 16.651 -0.236 -47.667 1.00 91.12 78 ILE A C 1
ATOM 625 O O . ILE A 1 78 ? 16.450 0.127 -48.823 1.00 91.12 78 ILE A O 1
ATOM 629 N N . ASP A 1 79 ? 17.263 -1.376 -47.352 1.00 88.50 79 ASP A N 1
ATOM 630 C CA . ASP A 1 79 ? 18.024 -2.145 -48.344 1.00 88.50 79 ASP A CA 1
ATOM 631 C C . ASP A 1 79 ? 17.102 -2.888 -49.332 1.00 88.50 79 ASP A C 1
ATOM 633 O O . ASP A 1 79 ? 17.369 -2.930 -50.532 1.00 88.50 79 ASP A O 1
ATOM 637 N N . ASP A 1 80 ? 15.964 -3.412 -48.868 1.00 88.19 80 ASP A N 1
ATOM 638 C CA . ASP A 1 80 ? 14.972 -4.071 -49.729 1.00 88.19 80 ASP A CA 1
ATOM 639 C C . ASP A 1 80 ? 14.232 -3.072 -50.642 1.00 88.19 80 ASP A C 1
ATOM 641 O O . ASP A 1 80 ? 13.741 -3.448 -51.709 1.00 88.19 80 ASP A O 1
ATOM 645 N N . LEU A 1 81 ? 14.174 -1.798 -50.240 1.00 82.44 81 LEU A N 1
ATOM 646 C CA . LEU A 1 81 ? 13.564 -0.697 -50.996 1.00 82.44 81 LEU A CA 1
ATOM 647 C C . LEU A 1 81 ? 14.560 0.029 -51.911 1.00 82.44 81 LEU A C 1
ATOM 649 O O . LEU A 1 81 ? 14.158 0.903 -52.685 1.00 82.44 81 LEU A O 1
ATOM 653 N N . GLU A 1 82 ? 15.849 -0.299 -51.833 1.00 84.44 82 GLU A N 1
ATOM 654 C CA . GLU A 1 82 ? 16.866 0.306 -52.679 1.00 84.44 82 GLU A CA 1
ATOM 655 C C . GLU A 1 82 ? 16.728 -0.193 -54.131 1.00 84.44 82 GLU A C 1
ATOM 657 O O . GLU A 1 82 ? 16.608 -1.401 -54.380 1.00 84.44 82 GLU A O 1
ATOM 662 N N . PRO A 1 83 ? 16.723 0.706 -55.133 1.00 80.69 83 PRO A N 1
ATOM 663 C CA . PRO A 1 83 ? 16.571 0.293 -56.519 1.00 80.69 83 PRO A CA 1
ATOM 664 C C . PRO A 1 83 ? 17.823 -0.458 -56.998 1.00 80.69 83 PRO A C 1
ATOM 666 O O . PRO A 1 83 ? 18.868 0.129 -57.255 1.00 80.69 83 PRO A O 1
ATOM 669 N N . LYS A 1 84 ? 17.697 -1.778 -57.179 1.00 75.50 84 LYS A N 1
ATOM 670 C CA . LYS A 1 84 ? 18.819 -2.694 -57.473 1.00 75.50 84 LYS A CA 1
ATOM 671 C C . LYS A 1 84 ? 19.533 -2.448 -58.812 1.00 75.50 84 LYS A C 1
ATOM 673 O O . LYS A 1 84 ? 20.642 -2.939 -59.001 1.00 75.50 84 LYS A O 1
ATOM 678 N N . LYS A 1 85 ? 18.904 -1.746 -59.764 1.00 69.38 85 LYS A N 1
ATOM 679 C CA . LYS A 1 85 ? 19.465 -1.436 -61.094 1.00 69.38 85 LYS A CA 1
ATOM 680 C C . LYS A 1 85 ? 18.926 -0.093 -61.595 1.00 69.38 85 LYS A C 1
ATOM 682 O O . LYS A 1 85 ? 17.809 -0.040 -62.103 1.00 69.38 85 LYS A O 1
ATOM 687 N N . VAL A 1 86 ? 19.702 0.985 -61.467 1.00 70.31 86 VAL A N 1
ATOM 688 C CA . VAL A 1 86 ? 19.337 2.309 -62.006 1.00 70.31 86 VAL A CA 1
ATOM 689 C C . VAL A 1 86 ? 20.282 2.688 -63.144 1.00 70.31 86 VAL A C 1
ATOM 691 O O . VAL A 1 86 ? 21.484 2.839 -62.943 1.00 70.31 86 VAL A O 1
ATOM 694 N N . ASN A 1 87 ? 19.738 2.870 -64.350 1.00 74.31 87 ASN A N 1
ATOM 695 C CA . ASN A 1 87 ? 20.493 3.340 -65.514 1.00 74.31 87 ASN A CA 1
ATOM 696 C C . ASN A 1 87 ? 20.511 4.875 -65.557 1.00 74.31 87 ASN A C 1
ATOM 698 O O . ASN A 1 87 ? 19.684 5.502 -66.213 1.00 74.31 87 ASN A O 1
ATOM 702 N N . TYR A 1 88 ? 21.495 5.486 -64.896 1.00 70.00 88 TYR A N 1
ATOM 703 C CA . TYR A 1 88 ? 21.652 6.945 -64.753 1.00 70.00 88 TYR A CA 1
ATOM 704 C C . TYR A 1 88 ? 21.700 7.753 -66.061 1.00 70.00 88 TYR A C 1
ATOM 706 O O . TYR A 1 88 ? 21.462 8.962 -66.048 1.00 70.00 88 TYR A O 1
ATOM 714 N N . LYS A 1 89 ? 22.014 7.105 -67.188 1.00 75.81 89 LYS A N 1
ATOM 715 C CA . LYS A 1 89 ? 22.156 7.756 -68.499 1.00 75.81 89 LYS A CA 1
ATOM 716 C C . LYS A 1 89 ? 20.817 8.120 -69.157 1.00 75.81 89 LYS A C 1
ATOM 718 O O . LYS A 1 89 ? 20.815 8.986 -70.019 1.00 75.81 89 LYS A O 1
ATOM 723 N N . GLY A 1 90 ? 19.703 7.504 -68.746 1.00 79.00 90 GLY A N 1
ATOM 724 C CA . GLY A 1 90 ? 18.371 7.739 -69.327 1.00 79.00 90 GLY A CA 1
ATOM 725 C C . GLY A 1 90 ? 17.420 8.585 -68.474 1.00 79.00 90 GLY A C 1
ATOM 726 O O . GLY A 1 90 ? 16.267 8.751 -68.855 1.00 79.00 90 GLY A O 1
ATOM 727 N N . LEU A 1 91 ? 17.864 9.081 -67.313 1.00 80.75 91 LEU A N 1
ATOM 728 C CA . LEU A 1 91 ? 17.006 9.828 -66.388 1.00 80.75 91 LEU A CA 1
ATOM 729 C C . LEU A 1 91 ? 17.036 11.335 -66.676 1.00 80.75 91 LEU A C 1
ATOM 731 O O . LEU A 1 91 ? 18.109 11.920 -66.849 1.00 80.75 91 LEU A O 1
ATOM 735 N N . THR A 1 92 ? 15.865 11.971 -66.617 1.00 89.56 92 THR A N 1
ATOM 736 C CA . THR A 1 92 ? 15.724 13.436 -66.575 1.00 89.56 92 THR A CA 1
ATOM 737 C C . THR A 1 92 ? 16.389 13.999 -65.313 1.00 89.56 92 THR A C 1
ATOM 739 O O . THR A 1 92 ? 16.490 13.312 -64.294 1.00 89.56 92 THR A O 1
ATOM 742 N N . GLU A 1 93 ? 16.826 15.257 -65.343 1.00 87.81 93 GLU A N 1
ATOM 743 C CA . GLU A 1 93 ? 17.463 15.919 -64.198 1.00 87.81 93 GLU A CA 1
ATOM 744 C C . GLU A 1 93 ? 16.602 15.860 -62.921 1.00 87.81 93 GLU A C 1
ATOM 746 O O . GLU A 1 93 ? 17.090 15.446 -61.868 1.00 87.81 93 GLU A O 1
ATOM 751 N N . ASP A 1 94 ? 15.294 16.103 -63.028 1.00 89.81 94 ASP A N 1
ATOM 752 C CA . ASP A 1 94 ? 14.351 15.980 -61.906 1.00 89.81 94 ASP A CA 1
ATOM 753 C C . ASP A 1 94 ? 14.303 14.572 -61.295 1.00 89.81 94 ASP A C 1
ATOM 755 O O . ASP A 1 94 ? 14.167 14.400 -60.078 1.00 89.81 94 ASP A O 1
ATOM 759 N N . GLN A 1 95 ? 14.438 13.538 -62.131 1.00 87.69 95 GLN A N 1
ATOM 760 C CA . GLN A 1 95 ? 14.455 12.147 -61.682 1.00 87.69 95 GLN A CA 1
ATOM 761 C C . GLN A 1 95 ? 15.758 11.825 -60.945 1.00 87.69 95 GLN A C 1
ATOM 763 O O . GLN A 1 95 ? 15.723 11.135 -59.923 1.00 87.69 95 GLN A O 1
ATOM 768 N N . LYS A 1 96 ? 16.891 12.382 -61.396 1.00 86.94 96 LYS A N 1
ATOM 769 C CA . LYS A 1 96 ? 18.178 12.281 -60.689 1.00 86.94 96 LYS A CA 1
ATOM 770 C C . LYS A 1 96 ? 18.102 12.958 -59.321 1.00 86.94 96 LYS A C 1
ATOM 772 O O . LYS A 1 96 ? 18.479 12.355 -58.319 1.00 86.94 96 LYS A O 1
ATOM 777 N N . TRP A 1 97 ? 17.525 14.158 -59.246 1.00 90.88 97 TRP A N 1
ATOM 778 C CA . TRP A 1 97 ? 17.304 14.858 -57.977 1.00 90.88 97 TRP A CA 1
ATOM 779 C C . TRP A 1 97 ? 16.391 14.086 -57.027 1.00 90.88 97 TRP A C 1
ATOM 781 O O . TRP A 1 97 ? 16.672 14.000 -55.831 1.00 90.88 97 TRP A O 1
ATOM 791 N N . LYS A 1 98 ? 15.308 13.488 -57.534 1.00 90.56 98 LYS A N 1
ATOM 792 C CA . LYS A 1 98 ? 14.431 12.636 -56.722 1.00 90.56 98 LYS A CA 1
ATOM 793 C C . LYS A 1 98 ? 15.193 11.441 -56.149 1.00 90.56 98 LYS A C 1
ATOM 795 O O . LYS A 1 98 ? 15.104 11.202 -54.949 1.00 90.56 98 LYS A O 1
ATOM 800 N N . MET A 1 99 ? 15.983 10.760 -56.975 1.00 88.06 99 MET A N 1
ATOM 801 C CA . MET A 1 99 ? 16.775 9.612 -56.546 1.00 88.06 99 MET A CA 1
ATOM 802 C C . MET A 1 99 ? 17.833 9.997 -55.499 1.00 88.06 99 MET A C 1
ATOM 804 O O . MET A 1 99 ? 17.977 9.299 -54.497 1.00 88.06 99 MET A O 1
ATOM 808 N N . ASN A 1 100 ? 18.499 11.142 -55.676 1.00 90.19 100 ASN A N 1
ATOM 809 C CA . ASN A 1 100 ? 19.450 11.684 -54.703 1.00 90.19 100 ASN A CA 1
ATOM 810 C C . ASN A 1 100 ? 18.769 12.025 -53.371 1.00 90.19 100 ASN A C 1
ATOM 812 O O . ASN A 1 100 ? 19.274 11.664 -52.312 1.00 90.19 100 ASN A O 1
ATOM 816 N N . ARG A 1 101 ? 17.588 12.661 -53.395 1.00 93.69 101 ARG A N 1
ATOM 817 C CA . ARG A 1 101 ? 16.806 12.921 -52.171 1.00 93.69 101 ARG A CA 1
ATOM 818 C C . ARG A 1 101 ? 16.408 11.630 -51.466 1.00 93.69 101 ARG A C 1
ATOM 820 O O . ARG A 1 101 ? 16.449 11.575 -50.241 1.00 93.69 101 ARG A O 1
ATOM 827 N N . ASP A 1 102 ? 16.016 10.609 -52.219 1.00 91.25 102 ASP A N 1
ATOM 828 C CA . ASP A 1 102 ? 15.645 9.316 -51.648 1.00 91.25 102 ASP A CA 1
ATOM 829 C C . ASP A 1 102 ? 16.861 8.596 -51.052 1.00 91.25 102 ASP A C 1
ATOM 831 O O . ASP A 1 102 ? 16.736 7.993 -49.988 1.00 91.25 102 ASP A O 1
ATOM 835 N N . GLN A 1 103 ? 18.043 8.731 -51.659 1.00 91.12 103 GLN A N 1
ATOM 836 C CA . GLN A 1 103 ? 19.296 8.245 -51.080 1.00 91.12 103 GLN A CA 1
ATOM 837 C C . GLN A 1 103 ? 19.622 8.958 -49.764 1.00 91.12 103 GLN A C 1
ATOM 839 O O . GLN A 1 103 ? 19.806 8.301 -48.747 1.00 91.12 103 GLN A O 1
ATOM 844 N N . ILE A 1 104 ? 19.568 10.292 -49.748 1.00 95.12 104 ILE A N 1
ATOM 845 C CA . ILE A 1 104 ? 19.796 11.095 -48.538 1.00 95.12 104 ILE A CA 1
ATOM 846 C C . ILE A 1 104 ? 18.825 10.692 -47.416 1.00 95.12 104 ILE A C 1
ATOM 848 O O . ILE A 1 104 ? 19.220 10.546 -46.261 1.00 95.12 104 ILE A O 1
ATOM 852 N N . ARG A 1 105 ? 17.543 10.466 -47.739 1.00 94.19 105 ARG A N 1
ATOM 853 C CA . ARG A 1 105 ? 16.544 9.985 -46.768 1.00 94.19 105 ARG A CA 1
ATOM 854 C C . ARG A 1 105 ? 16.900 8.611 -46.210 1.00 94.19 105 ARG A C 1
ATOM 856 O O . ARG A 1 105 ? 16.755 8.407 -45.007 1.00 94.19 105 ARG A O 1
ATOM 863 N N . ARG A 1 106 ? 17.341 7.681 -47.063 1.00 92.94 106 ARG A N 1
ATOM 864 C CA . ARG A 1 106 ? 17.796 6.347 -46.646 1.00 92.94 106 ARG A CA 1
ATOM 865 C C . ARG A 1 106 ? 19.005 6.443 -45.724 1.00 92.94 106 ARG A C 1
ATOM 867 O O . ARG A 1 106 ? 19.006 5.797 -44.681 1.00 92.94 106 ARG A O 1
ATOM 874 N N . ASP A 1 107 ? 19.976 7.284 -46.059 1.00 94.50 107 ASP A N 1
ATOM 875 C CA . ASP A 1 107 ? 21.201 7.445 -45.277 1.00 94.50 107 ASP A CA 1
ATOM 876 C C . ASP A 1 107 ? 20.914 8.048 -43.895 1.00 94.50 107 ASP A C 1
ATOM 878 O O . ASP A 1 107 ? 21.319 7.470 -42.886 1.00 94.50 107 ASP A O 1
ATOM 882 N N . PHE A 1 108 ? 20.105 9.112 -43.814 1.00 96.62 108 PHE A N 1
ATOM 883 C CA . PHE A 1 108 ? 19.682 9.672 -42.524 1.00 96.62 108 PHE A CA 1
ATOM 884 C C . PHE A 1 108 ? 18.828 8.703 -41.703 1.00 96.62 108 PHE A C 1
ATOM 886 O O . PHE A 1 108 ? 18.944 8.666 -40.478 1.00 96.62 108 PHE A O 1
ATOM 893 N N . LEU A 1 109 ? 17.966 7.907 -42.346 1.00 94.62 109 LEU A N 1
ATOM 894 C CA . LEU A 1 109 ? 17.167 6.905 -41.641 1.00 94.62 109 LEU A CA 1
ATOM 895 C C . LEU A 1 109 ? 18.049 5.777 -41.088 1.00 94.62 109 LEU A C 1
ATOM 897 O O . LEU A 1 109 ? 17.853 5.349 -39.949 1.00 94.62 109 LEU A O 1
ATOM 901 N N . ARG A 1 110 ? 19.038 5.329 -41.869 1.00 95.56 110 ARG A N 1
ATOM 902 C CA . ARG A 1 110 ? 20.031 4.330 -41.456 1.00 95.56 110 ARG A CA 1
ATOM 903 C C . ARG A 1 110 ? 20.837 4.840 -40.266 1.00 95.56 110 ARG A C 1
ATOM 905 O O . ARG A 1 110 ? 20.930 4.154 -39.251 1.00 95.56 110 ARG A O 1
ATOM 912 N N . GLU A 1 111 ? 21.348 6.063 -40.360 1.00 96.12 111 GLU A N 1
ATOM 913 C CA . GLU A 1 111 ? 22.098 6.715 -39.288 1.00 96.12 111 GLU A CA 1
ATOM 914 C C . GLU A 1 111 ? 21.250 6.881 -38.018 1.00 96.12 111 GLU A C 1
ATOM 916 O O . GLU A 1 111 ? 21.713 6.566 -36.922 1.00 96.12 111 GLU A O 1
ATOM 921 N N . ALA A 1 112 ? 19.988 7.304 -38.149 1.00 95.62 112 ALA A N 1
ATOM 922 C CA . ALA A 1 112 ? 19.071 7.444 -37.020 1.00 95.62 112 ALA A CA 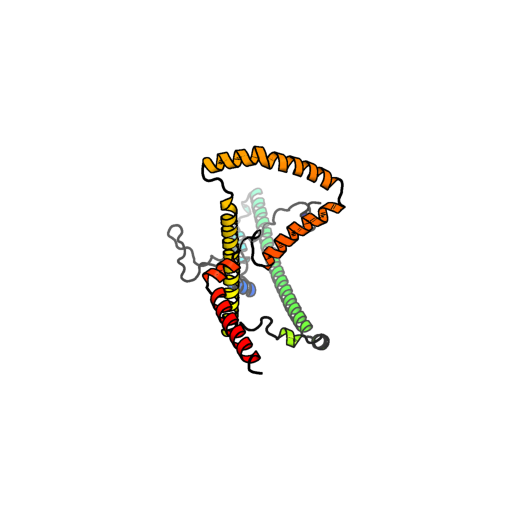1
ATOM 923 C C . ALA A 1 112 ? 18.827 6.109 -36.300 1.00 95.62 112 ALA A C 1
ATOM 925 O O . ALA A 1 112 ? 18.808 6.071 -35.068 1.00 95.62 112 ALA A O 1
ATOM 926 N N . TYR A 1 113 ? 18.671 5.008 -37.044 1.00 95.38 113 TYR A N 1
ATOM 927 C CA . TYR A 1 113 ? 18.513 3.680 -36.451 1.00 95.38 113 TYR A CA 1
ATOM 928 C C . TYR A 1 113 ? 19.771 3.206 -35.721 1.00 95.38 113 TYR A C 1
ATOM 930 O O . TYR A 1 113 ? 19.660 2.685 -34.610 1.00 95.38 113 TYR A O 1
ATOM 938 N N . LEU A 1 114 ? 20.955 3.408 -36.301 1.00 95.56 114 LEU A N 1
ATOM 939 C CA . LEU A 1 114 ? 22.219 3.021 -35.669 1.00 95.56 114 LEU A CA 1
ATOM 940 C C . LEU A 1 114 ? 22.493 3.848 -34.405 1.00 95.56 114 LEU A C 1
ATOM 942 O O . LEU A 1 114 ? 22.741 3.278 -33.342 1.00 95.56 114 LEU A O 1
ATOM 946 N N . LYS A 1 115 ? 22.345 5.176 -34.479 1.00 95.94 115 LYS A N 1
ATOM 947 C CA . LYS A 1 115 ? 22.548 6.079 -33.335 1.00 95.94 115 LYS A CA 1
ATOM 948 C C . LYS A 1 115 ? 21.592 5.800 -32.183 1.00 95.94 115 LYS A C 1
ATOM 950 O O . LYS A 1 115 ? 21.997 5.816 -31.022 1.00 95.94 115 LYS A O 1
ATOM 955 N N . GLU A 1 116 ? 20.321 5.538 -32.474 1.00 93.62 116 GLU A N 1
ATOM 956 C CA . GLU A 1 116 ? 19.358 5.230 -31.418 1.00 93.62 116 GLU A CA 1
ATOM 957 C C . GLU A 1 116 ? 19.628 3.850 -30.799 1.00 93.62 116 GLU A C 1
ATOM 959 O O . GLU A 1 116 ? 19.482 3.684 -29.591 1.00 93.62 116 GLU A O 1
ATOM 964 N N . ALA A 1 117 ? 20.101 2.875 -31.580 1.00 93.44 117 ALA A N 1
ATOM 965 C CA . ALA A 1 117 ? 20.529 1.590 -31.035 1.00 93.44 117 ALA A CA 1
ATOM 966 C C . ALA A 1 117 ? 21.728 1.733 -30.084 1.00 93.44 117 ALA A C 1
ATOM 968 O O . ALA A 1 117 ? 21.729 1.141 -29.005 1.00 93.44 117 ALA A O 1
ATOM 969 N N . GLU A 1 118 ? 22.724 2.547 -30.441 1.00 95.12 118 GLU A N 1
ATOM 970 C CA . GLU A 1 118 ? 23.848 2.873 -29.554 1.00 95.12 118 GLU A CA 1
ATOM 971 C C . GLU A 1 118 ? 23.392 3.594 -28.286 1.00 95.12 118 GLU A C 1
ATOM 973 O O . GLU A 1 118 ? 23.842 3.272 -27.187 1.00 95.12 118 GLU A O 1
ATOM 978 N N . ARG A 1 119 ? 22.472 4.554 -28.417 1.00 94.06 119 ARG A N 1
ATOM 979 C CA . ARG A 1 119 ? 21.892 5.256 -27.271 1.00 94.06 119 ARG A CA 1
ATOM 980 C C . ARG A 1 119 ? 21.198 4.287 -26.316 1.00 94.06 119 ARG A C 1
ATOM 982 O O . ARG A 1 119 ? 21.383 4.411 -25.109 1.00 94.06 119 ARG A O 1
ATOM 989 N N . LEU A 1 120 ? 20.416 3.341 -26.835 1.00 90.62 120 LEU A N 1
ATOM 990 C CA . LEU A 1 120 ? 19.731 2.340 -26.017 1.00 90.62 120 LEU A CA 1
ATOM 991 C C . LEU A 1 120 ? 20.725 1.428 -25.293 1.00 90.62 120 LEU A C 1
ATOM 993 O O . LEU A 1 120 ? 20.582 1.241 -24.090 1.00 90.62 120 LEU A O 1
ATOM 997 N N . LYS A 1 121 ? 21.783 0.967 -25.974 1.00 91.75 121 LYS A N 1
ATOM 998 C CA . LYS A 1 121 ? 22.864 0.197 -25.333 1.00 91.75 121 LYS A CA 1
ATOM 999 C C . LYS A 1 121 ? 23.518 0.970 -24.184 1.00 91.75 121 LYS A C 1
ATOM 1001 O O . LYS A 1 121 ? 23.657 0.431 -23.093 1.00 91.75 121 LYS A O 1
ATOM 1006 N N . LYS A 1 122 ? 23.830 2.255 -24.386 1.00 94.62 122 LYS A N 1
ATOM 1007 C CA . LYS A 1 122 ? 24.385 3.120 -23.327 1.00 94.62 122 LYS A CA 1
ATOM 1008 C C . LYS A 1 122 ? 23.430 3.280 -22.146 1.00 94.62 122 LYS A C 1
ATOM 1010 O O . LYS A 1 122 ? 23.867 3.324 -21.002 1.00 94.62 122 LYS A O 1
ATOM 1015 N N . ILE A 1 123 ? 22.125 3.394 -22.403 1.00 91.38 123 ILE A N 1
ATOM 1016 C CA . ILE A 1 123 ? 21.120 3.457 -21.334 1.00 91.38 123 ILE A CA 1
ATOM 1017 C C . ILE A 1 123 ? 21.120 2.149 -20.543 1.00 91.38 123 ILE A C 1
ATOM 1019 O O . ILE A 1 123 ? 21.144 2.202 -19.317 1.00 91.38 123 ILE A O 1
ATOM 1023 N N . ASP A 1 124 ? 21.148 1.004 -21.223 1.00 89.69 124 ASP A N 1
ATOM 1024 C CA . ASP A 1 124 ? 21.185 -0.303 -20.569 1.00 89.69 124 ASP A CA 1
ATOM 1025 C C . ASP A 1 124 ? 22.431 -0.439 -19.680 1.00 89.69 124 ASP A C 1
ATOM 1027 O O . ASP A 1 124 ? 22.306 -0.726 -18.490 1.00 89.69 124 ASP A O 1
ATOM 1031 N N . GLU A 1 125 ? 23.614 -0.108 -20.199 1.00 92.31 125 GLU A N 1
ATOM 1032 C CA . GLU A 1 125 ? 24.870 -0.090 -19.435 1.00 92.31 125 GLU A CA 1
ATOM 1033 C C . GLU A 1 125 ? 24.781 0.821 -18.199 1.00 92.31 125 GLU A C 1
ATOM 1035 O O . GLU A 1 125 ? 25.153 0.424 -17.093 1.00 92.31 125 GLU A O 1
ATOM 1040 N N . LEU A 1 126 ? 24.233 2.032 -18.344 1.00 94.19 126 LEU A N 1
ATOM 1041 C CA . LEU A 1 126 ? 24.032 2.955 -17.223 1.00 94.19 126 LEU A CA 1
ATOM 1042 C C . LEU A 1 126 ? 23.028 2.427 -16.192 1.00 94.19 126 LEU A C 1
ATOM 1044 O O . LEU A 1 126 ? 23.176 2.684 -14.998 1.00 94.19 126 LEU A O 1
ATOM 1048 N N . THR A 1 127 ? 21.991 1.710 -16.621 1.00 91.00 127 THR A N 1
ATOM 1049 C CA . THR A 1 127 ? 21.042 1.095 -15.684 1.00 91.00 127 THR A CA 1
ATOM 1050 C C . THR A 1 127 ? 21.667 -0.073 -14.933 1.00 91.00 127 THR A C 1
ATOM 1052 O O . THR A 1 127 ? 21.440 -0.212 -13.732 1.00 91.00 127 THR A O 1
ATOM 1055 N N . GLU A 1 128 ? 22.502 -0.874 -15.596 1.00 91.00 128 GLU A N 1
ATOM 1056 C CA . GLU A 1 128 ? 23.225 -1.967 -14.953 1.00 91.00 128 GLU A CA 1
ATOM 1057 C C . GLU A 1 128 ? 24.255 -1.455 -13.945 1.00 91.00 128 GLU A C 1
ATOM 1059 O O . GLU A 1 128 ? 24.325 -1.987 -12.836 1.00 91.00 128 GLU A O 1
ATOM 1064 N N . THR A 1 129 ? 25.022 -0.412 -14.284 1.00 94.06 129 THR A N 1
ATOM 1065 C CA . THR A 1 129 ? 25.989 0.187 -13.349 1.00 94.06 129 THR A CA 1
ATOM 1066 C C . THR A 1 129 ? 25.297 0.800 -12.140 1.00 94.06 129 THR A C 1
ATOM 1068 O O . THR A 1 129 ? 25.690 0.507 -11.014 1.00 94.06 129 THR A O 1
ATOM 1071 N N . LYS A 1 130 ? 24.212 1.561 -12.341 1.00 95.19 130 LYS A N 1
ATOM 1072 C CA . LYS A 1 130 ? 23.391 2.073 -11.232 1.00 95.19 130 LYS A CA 1
ATOM 1073 C C . LYS A 1 130 ? 22.903 0.950 -10.329 1.00 95.19 130 LYS A C 1
ATOM 1075 O O . LYS A 1 130 ? 23.079 1.027 -9.122 1.00 95.19 130 LYS A O 1
ATOM 1080 N N . ARG A 1 131 ? 22.381 -0.133 -10.909 1.00 90.56 131 ARG A N 1
ATOM 1081 C CA . ARG A 1 131 ? 21.896 -1.273 -10.127 1.00 90.56 131 ARG A CA 1
ATOM 1082 C C . ARG A 1 131 ? 23.001 -1.925 -9.300 1.00 90.56 131 ARG A C 1
ATOM 1084 O O . ARG A 1 131 ? 22.749 -2.311 -8.165 1.00 90.56 131 ARG A O 1
ATOM 1091 N N . LYS A 1 132 ? 24.199 -2.099 -9.865 1.00 93.31 132 LYS A N 1
ATOM 1092 C CA . LYS A 1 132 ? 25.348 -2.640 -9.122 1.00 93.31 132 LYS A CA 1
ATOM 1093 C C . LYS A 1 132 ? 25.717 -1.722 -7.959 1.00 93.31 132 LYS A C 1
ATOM 1095 O O . LYS A 1 132 ? 25.822 -2.205 -6.840 1.00 93.31 132 LYS A O 1
ATOM 1100 N N . ASN A 1 133 ? 25.786 -0.415 -8.203 1.00 95.31 133 ASN A N 1
ATOM 1101 C CA . ASN A 1 133 ? 26.074 0.573 -7.165 1.00 95.31 133 ASN A CA 1
ATOM 1102 C C . ASN A 1 133 ? 25.013 0.576 -6.053 1.00 95.31 133 ASN A C 1
ATOM 1104 O O . ASN A 1 133 ? 25.368 0.648 -4.883 1.00 95.31 133 ASN A O 1
ATOM 1108 N N . ASP A 1 134 ? 23.727 0.455 -6.397 1.00 94.38 134 ASP A N 1
ATOM 1109 C CA . ASP A 1 134 ? 22.635 0.396 -5.418 1.00 94.38 134 ASP A CA 1
ATOM 1110 C C . ASP A 1 134 ? 22.708 -0.878 -4.560 1.00 94.38 134 ASP A C 1
ATOM 1112 O O . ASP A 1 134 ? 22.466 -0.835 -3.353 1.00 94.38 134 ASP A O 1
ATOM 1116 N N . LEU A 1 135 ? 23.063 -2.017 -5.168 1.00 93.62 135 LEU A N 1
ATOM 1117 C CA . LEU A 1 135 ? 23.269 -3.276 -4.448 1.00 93.62 135 LEU A CA 1
ATOM 1118 C C . LEU A 1 135 ? 24.477 -3.188 -3.511 1.00 93.62 135 LEU A C 1
ATOM 1120 O O . LEU A 1 135 ? 24.354 -3.543 -2.342 1.00 93.62 135 LEU A O 1
ATOM 1124 N N . GLU A 1 136 ? 25.604 -2.655 -3.985 1.00 94.75 136 GLU A N 1
ATOM 1125 C CA . GLU A 1 136 ? 26.792 -2.434 -3.156 1.00 94.75 136 GLU A CA 1
ATOM 1126 C C . GLU A 1 136 ? 26.513 -1.458 -2.008 1.00 94.75 136 GLU A C 1
ATOM 1128 O O . GLU A 1 136 ? 26.927 -1.701 -0.878 1.00 94.75 136 GLU A O 1
ATOM 1133 N N . ALA A 1 137 ? 25.781 -0.371 -2.261 1.00 93.19 137 ALA A N 1
ATOM 1134 C CA . ALA A 1 137 ? 25.391 0.580 -1.226 1.00 93.19 137 ALA A CA 1
ATOM 1135 C C . ALA A 1 137 ? 24.476 -0.070 -0.178 1.00 93.19 137 ALA A C 1
ATOM 1137 O O . ALA A 1 137 ? 24.657 0.149 1.018 1.00 93.19 137 ALA A O 1
ATOM 1138 N N . ALA A 1 138 ? 23.529 -0.912 -0.603 1.00 91.69 138 ALA A N 1
ATOM 1139 C CA . ALA A 1 138 ? 22.670 -1.660 0.309 1.00 91.69 138 ALA A CA 1
ATOM 1140 C C . ALA A 1 138 ? 23.453 -2.696 1.134 1.00 91.69 138 ALA A C 1
ATOM 1142 O O . ALA A 1 138 ? 23.132 -2.922 2.301 1.00 91.69 138 ALA A O 1
ATOM 1143 N N . GLU A 1 139 ? 24.471 -3.333 0.555 1.00 91.56 139 GLU A N 1
ATOM 1144 C CA . GLU A 1 139 ? 25.363 -4.245 1.276 1.00 91.56 139 GLU A CA 1
ATOM 1145 C C . GLU A 1 139 ? 26.244 -3.505 2.284 1.00 91.56 139 GLU A C 1
ATOM 1147 O O . GLU A 1 139 ? 26.321 -3.937 3.434 1.00 91.56 139 GLU A O 1
ATOM 1152 N N . ARG A 1 140 ? 26.819 -2.357 1.909 1.00 89.19 140 ARG A N 1
ATOM 1153 C CA . ARG A 1 140 ? 27.579 -1.493 2.827 1.00 89.19 140 ARG A CA 1
ATOM 1154 C C . ARG A 1 140 ? 26.712 -0.999 3.978 1.00 89.19 140 ARG A C 1
ATOM 1156 O O . ARG A 1 140 ? 27.104 -1.161 5.123 1.00 89.19 140 ARG A O 1
ATOM 1163 N N . ALA A 1 141 ? 25.497 -0.525 3.703 1.00 86.88 141 ALA A N 1
ATOM 1164 C CA . ALA A 1 141 ? 24.561 -0.116 4.751 1.00 86.88 141 ALA A CA 1
ATOM 1165 C C . ALA A 1 141 ? 24.237 -1.271 5.718 1.00 86.88 141 ALA A C 1
ATOM 1167 O O . ALA A 1 141 ? 24.183 -1.078 6.928 1.00 86.88 141 ALA A O 1
ATOM 1168 N N . LYS A 1 142 ? 24.068 -2.502 5.211 1.00 85.75 142 LYS A N 1
ATOM 1169 C CA . LYS A 1 142 ? 23.877 -3.687 6.067 1.00 85.75 142 LYS A CA 1
ATOM 1170 C C . LYS A 1 142 ? 25.110 -4.018 6.907 1.00 85.75 142 LYS A C 1
ATOM 1172 O O . LYS A 1 142 ? 24.944 -4.521 8.012 1.00 85.75 142 LYS A O 1
ATOM 1177 N N . GLN A 1 143 ? 26.314 -3.800 6.384 1.00 83.44 143 GLN A N 1
ATOM 1178 C CA . GLN A 1 143 ? 27.560 -4.006 7.124 1.00 83.44 143 GLN A CA 1
ATOM 1179 C C . GLN A 1 143 ? 27.768 -2.920 8.186 1.00 83.44 143 GLN A C 1
ATOM 1181 O O . GLN A 1 143 ? 28.135 -3.250 9.306 1.00 83.44 143 GLN A O 1
ATOM 1186 N N . GLU A 1 144 ? 27.458 -1.658 7.879 1.00 78.06 144 GLU A N 1
ATOM 1187 C CA . GLU A 1 144 ? 27.497 -0.543 8.836 1.00 78.06 144 GLU A CA 1
ATOM 1188 C C . GLU A 1 144 ? 26.541 -0.771 10.013 1.00 78.06 144 GLU A C 1
ATOM 1190 O O . GLU A 1 144 ? 26.934 -0.587 11.164 1.00 78.06 144 GLU A O 1
ATOM 1195 N N . ILE A 1 145 ? 25.321 -1.258 9.748 1.00 69.00 145 ILE A N 1
ATOM 1196 C CA . ILE A 1 145 ? 24.351 -1.625 10.797 1.00 69.00 145 ILE A CA 1
ATOM 1197 C C . ILE A 1 145 ? 24.896 -2.730 11.717 1.00 69.00 145 ILE A C 1
ATOM 1199 O O . ILE A 1 145 ? 24.582 -2.737 12.900 1.00 69.00 145 ILE A O 1
ATOM 1203 N N . LYS A 1 146 ? 25.714 -3.645 11.186 1.00 67.31 146 LYS A N 1
ATOM 1204 C CA . LYS A 1 146 ? 26.331 -4.759 11.927 1.00 67.31 146 LYS A CA 1
ATOM 1205 C C . LYS A 1 146 ? 27.710 -4.424 12.502 1.00 67.31 146 LYS A C 1
ATOM 1207 O O . LYS A 1 146 ? 28.443 -5.327 12.894 1.00 67.31 146 LYS A O 1
ATOM 1212 N N . SER A 1 147 ? 28.130 -3.160 12.466 1.00 75.38 147 SER A N 1
ATOM 1213 C CA . SER A 1 147 ? 29.443 -2.797 12.992 1.00 75.38 147 SER A CA 1
ATOM 1214 C C . SER A 1 147 ? 29.478 -2.997 14.512 1.00 75.38 147 SER A C 1
ATOM 1216 O O . SER A 1 147 ? 28.653 -2.456 15.249 1.00 75.38 147 SER A O 1
ATOM 1218 N N . GLU A 1 148 ? 30.466 -3.763 14.980 1.00 62.78 148 GLU A N 1
ATOM 1219 C CA . GLU A 1 148 ? 30.624 -4.186 16.383 1.00 62.78 148 GLU A CA 1
ATOM 1220 C C . GLU A 1 148 ? 30.673 -2.994 17.362 1.00 62.78 148 GLU A C 1
ATOM 1222 O O . GLU A 1 148 ? 30.241 -3.084 18.510 1.00 62.78 148 GLU A O 1
ATOM 1227 N N . HIS A 1 149 ? 31.141 -1.830 16.897 1.00 63.88 149 HIS A N 1
ATOM 1228 C CA . HIS A 1 149 ? 31.179 -0.595 17.682 1.00 63.88 149 HIS A CA 1
ATOM 1229 C C . HIS A 1 149 ? 29.788 -0.035 18.024 1.00 63.88 149 HIS A C 1
ATOM 1231 O O . HIS A 1 149 ? 29.624 0.589 19.075 1.00 63.88 149 HIS A O 1
ATOM 1237 N N . ILE A 1 150 ? 28.788 -0.238 17.162 1.00 62.59 150 ILE A N 1
ATOM 1238 C CA . ILE A 1 150 ? 27.408 0.209 17.397 1.00 62.59 150 ILE A CA 1
ATOM 1239 C C . ILE A 1 150 ? 26.688 -0.783 18.319 1.00 62.59 150 ILE A C 1
ATOM 1241 O O . ILE A 1 150 ? 26.004 -0.361 19.250 1.00 62.59 150 ILE A O 1
ATOM 1245 N N . GLU A 1 151 ? 26.906 -2.086 18.128 1.00 64.00 151 GLU A N 1
ATOM 1246 C CA . GLU A 1 151 ? 26.329 -3.134 18.985 1.00 64.00 151 GLU A CA 1
ATOM 1247 C C . GLU A 1 151 ? 26.776 -3.002 20.453 1.00 64.00 151 GLU A C 1
ATOM 1249 O O . GLU A 1 151 ? 25.969 -3.176 21.362 1.00 64.00 151 GLU A O 1
ATOM 1254 N N . LEU A 1 152 ? 28.034 -2.615 20.700 1.00 68.56 152 LEU A N 1
ATOM 1255 C CA . LEU A 1 152 ? 28.582 -2.456 22.056 1.00 68.56 152 LEU A CA 1
ATOM 1256 C C . LEU A 1 152 ? 28.267 -1.101 22.719 1.00 68.56 152 LEU A C 1
ATOM 1258 O O . LEU A 1 152 ? 28.442 -0.966 23.930 1.00 68.56 152 LEU A O 1
ATOM 1262 N N . SER A 1 153 ? 27.846 -0.087 21.953 1.00 69.44 153 SER A N 1
ATOM 1263 C CA . SER A 1 153 ? 27.598 1.273 22.470 1.00 69.44 153 SER A CA 1
ATOM 1264 C C . SER A 1 153 ? 26.121 1.584 22.722 1.00 69.44 153 SER A C 1
ATOM 1266 O O . SER A 1 153 ? 25.812 2.489 23.501 1.00 69.44 153 SER A O 1
ATOM 1268 N N . ILE A 1 154 ? 25.202 0.835 22.110 1.00 71.00 154 ILE A N 1
ATOM 1269 C CA . ILE A 1 154 ? 23.762 0.973 22.342 1.00 71.00 154 ILE A CA 1
ATOM 1270 C C . ILE A 1 154 ? 23.355 0.086 23.532 1.00 71.00 154 ILE A C 1
ATOM 1272 O O . ILE A 1 154 ? 23.744 -1.079 23.591 1.00 71.00 154 ILE A O 1
ATOM 1276 N N . PRO A 1 155 ? 22.548 0.583 24.490 1.00 75.12 155 PRO A N 1
ATOM 1277 C CA . PRO A 1 155 ? 22.038 -0.254 25.570 1.00 75.12 155 PRO A CA 1
ATOM 1278 C C . PRO A 1 155 ? 21.192 -1.413 25.019 1.00 75.12 155 PRO A C 1
ATOM 1280 O O . PRO A 1 155 ? 20.260 -1.210 24.238 1.00 75.12 155 PRO A O 1
ATOM 1283 N N . THR A 1 156 ? 21.496 -2.633 25.459 1.00 68.38 156 THR A N 1
ATOM 1284 C CA . THR A 1 156 ? 20.877 -3.877 24.987 1.00 68.38 156 THR A CA 1
ATOM 1285 C C . THR A 1 156 ? 19.410 -3.987 25.435 1.00 68.38 156 THR A C 1
ATOM 1287 O O . THR A 1 156 ? 19.103 -4.447 26.534 1.00 68.38 156 THR A O 1
ATOM 1290 N N . ILE A 1 157 ? 18.470 -3.585 24.572 1.00 71.56 157 ILE A N 1
ATOM 1291 C CA . ILE A 1 157 ? 17.014 -3.811 24.748 1.00 71.56 157 ILE A CA 1
ATOM 1292 C C . ILE A 1 157 ? 16.600 -5.180 24.162 1.00 71.56 157 ILE A C 1
ATOM 1294 O O . ILE A 1 157 ? 15.427 -5.548 24.169 1.00 71.56 157 ILE A O 1
ATOM 1298 N N . GLU A 1 158 ? 17.555 -5.980 23.682 1.00 68.50 158 GLU A N 1
ATOM 1299 C CA . GLU A 1 158 ? 17.319 -7.249 22.975 1.00 68.50 158 GLU A CA 1
ATOM 1300 C C . GLU A 1 158 ? 16.381 -8.179 23.735 1.00 68.50 158 GLU A C 1
ATOM 1302 O O . GLU A 1 158 ? 15.391 -8.620 23.172 1.00 68.50 158 GLU A O 1
ATOM 1307 N N . LYS A 1 159 ? 16.558 -8.354 25.047 1.00 67.50 159 LYS A N 1
ATOM 1308 C CA . LYS A 1 159 ? 15.678 -9.215 25.855 1.00 67.50 159 LYS A CA 1
ATOM 1309 C C . LYS A 1 159 ? 14.205 -8.764 25.875 1.00 67.50 159 LYS A C 1
ATOM 1311 O O . LYS A 1 159 ? 13.306 -9.580 26.075 1.00 67.50 159 LYS A O 1
ATOM 1316 N N . LEU A 1 160 ? 13.943 -7.470 25.686 1.00 69.75 160 LEU A N 1
ATOM 1317 C CA . LEU A 1 160 ? 12.594 -6.899 25.607 1.00 69.75 160 LEU A CA 1
ATOM 1318 C C . LEU A 1 160 ? 12.018 -6.979 24.182 1.00 69.75 160 LEU A C 1
ATOM 1320 O O . LEU A 1 160 ? 10.803 -7.089 24.035 1.00 69.75 160 LEU A O 1
ATOM 1324 N N . LEU A 1 161 ? 12.875 -6.983 23.154 1.00 71.62 161 LEU A N 1
ATOM 1325 C CA . LEU A 1 161 ? 12.501 -7.147 21.741 1.00 71.62 161 LEU A CA 1
ATOM 1326 C C . LEU A 1 161 ? 12.353 -8.620 21.319 1.00 71.62 161 LEU A C 1
ATOM 1328 O O . LEU A 1 161 ? 11.502 -8.940 20.493 1.00 71.62 161 LEU A O 1
ATOM 1332 N N . GLU A 1 162 ? 13.148 -9.516 21.903 1.00 72.69 162 GLU A N 1
ATOM 1333 C CA . GLU A 1 162 ? 13.053 -10.977 21.775 1.00 72.69 162 GLU A CA 1
ATOM 1334 C C . GLU A 1 162 ? 11.816 -11.526 22.489 1.00 72.69 162 GLU A C 1
ATOM 1336 O O . GLU A 1 162 ? 11.265 -12.569 22.122 1.00 72.69 162 GLU A O 1
ATOM 1341 N N . GLY A 1 163 ? 11.352 -10.807 23.514 1.00 74.38 163 GLY A N 1
ATOM 1342 C CA . GLY A 1 163 ? 10.068 -11.066 24.134 1.00 74.38 163 GLY A CA 1
ATOM 1343 C C . GLY A 1 163 ? 8.953 -11.006 23.090 1.00 74.38 163 GLY A C 1
ATOM 1344 O O . GLY A 1 163 ? 8.879 -10.090 22.273 1.00 74.38 163 GLY A O 1
ATOM 1345 N N . LYS A 1 164 ? 8.030 -11.974 23.120 1.00 69.94 164 LYS A N 1
ATOM 1346 C CA . LYS A 1 164 ? 6.822 -11.913 22.286 1.00 69.94 164 LYS A CA 1
ATOM 1347 C C . LYS A 1 164 ? 6.074 -10.612 22.609 1.00 69.94 164 LYS A C 1
ATOM 1349 O O . LYS A 1 164 ? 5.456 -10.513 23.667 1.00 69.94 164 LYS A O 1
ATOM 1354 N N . MET A 1 165 ? 6.095 -9.645 21.683 1.00 70.25 165 MET A N 1
ATOM 1355 C CA . MET A 1 165 ? 5.393 -8.354 21.817 1.00 70.25 165 MET A CA 1
ATOM 1356 C C . MET A 1 165 ? 3.902 -8.530 22.128 1.00 70.25 165 MET A C 1
ATOM 1358 O O . MET A 1 165 ? 3.275 -7.705 22.789 1.00 70.25 165 MET A O 1
ATOM 1362 N N . VAL A 1 166 ? 3.332 -9.644 21.670 1.00 72.69 166 VAL A N 1
ATOM 1363 C CA . VAL A 1 166 ? 1.977 -10.063 22.003 1.00 72.69 166 VAL A CA 1
ATOM 1364 C C . VAL A 1 166 ? 2.064 -11.160 23.059 1.00 72.69 166 VAL A C 1
ATOM 1366 O O . VAL A 1 166 ? 2.634 -12.225 22.806 1.00 72.69 166 VAL A O 1
ATOM 1369 N N . LYS A 1 167 ? 1.467 -10.918 24.236 1.00 68.69 167 LYS A N 1
ATOM 1370 C CA . LYS A 1 167 ? 1.258 -11.965 25.247 1.00 68.69 167 LYS A CA 1
ATOM 1371 C C . LYS A 1 167 ? 0.665 -13.198 24.564 1.00 68.69 167 LYS A C 1
ATOM 1373 O O . LYS A 1 167 ? -0.279 -13.082 23.781 1.00 68.69 167 LYS A O 1
ATOM 1378 N N . ILE A 1 168 ? 1.249 -14.357 24.867 1.00 70.19 168 ILE A N 1
ATOM 1379 C CA . ILE A 1 168 ? 0.833 -15.685 24.403 1.00 70.19 168 ILE A CA 1
ATOM 1380 C C . ILE A 1 168 ? -0.695 -15.763 24.400 1.00 70.19 168 ILE A C 1
ATOM 1382 O O . ILE A 1 168 ? -1.346 -15.289 25.332 1.00 70.19 168 ILE A O 1
ATOM 1386 N N . SER A 1 169 ? -1.268 -16.314 23.327 1.00 79.44 169 SER A N 1
ATOM 1387 C CA . SER A 1 169 ? -2.716 -16.455 23.190 1.00 79.44 169 SER A CA 1
ATOM 1388 C C . SER A 1 169 ? -3.322 -16.989 24.489 1.00 79.44 169 SER A C 1
ATOM 1390 O O . SER A 1 169 ? -2.885 -18.033 24.969 1.00 79.44 169 SER A O 1
ATOM 1392 N N . ARG A 1 170 ? -4.321 -16.280 25.029 1.00 82.94 170 ARG A N 1
ATOM 1393 C CA . ARG A 1 170 ? -4.982 -16.626 26.300 1.00 82.94 170 ARG A CA 1
ATOM 1394 C C . ARG A 1 170 ? -5.307 -18.113 26.378 1.00 82.94 170 ARG A C 1
ATOM 1396 O O . ARG A 1 170 ? -5.835 -18.656 25.395 1.00 82.94 170 ARG A O 1
ATOM 1403 N N . THR A 1 171 ? -5.047 -18.719 27.534 1.00 91.56 171 THR A N 1
ATOM 1404 C CA . THR A 1 171 ? -5.387 -20.118 27.819 1.00 91.56 171 THR A CA 1
ATOM 1405 C C . THR A 1 171 ? -6.901 -20.332 27.744 1.00 91.56 171 THR A C 1
ATOM 1407 O O . THR A 1 171 ? -7.692 -19.383 27.794 1.00 91.56 171 THR A O 1
ATOM 1410 N N . ARG A 1 172 ? -7.336 -21.588 27.579 1.00 93.19 172 ARG A N 1
ATOM 1411 C CA . ARG A 1 172 ? -8.768 -21.924 27.497 1.00 93.19 172 ARG A CA 1
ATOM 1412 C C . ARG A 1 172 ? -9.520 -21.490 28.760 1.00 93.19 172 ARG A C 1
ATOM 1414 O O . ARG A 1 172 ? -10.600 -20.919 28.645 1.00 93.19 172 ARG A O 1
ATOM 1421 N N . GLU A 1 173 ? -8.911 -21.687 29.924 1.00 93.38 173 GLU A N 1
ATOM 1422 C CA . GLU A 1 173 ? -9.452 -21.291 31.229 1.00 93.38 173 GLU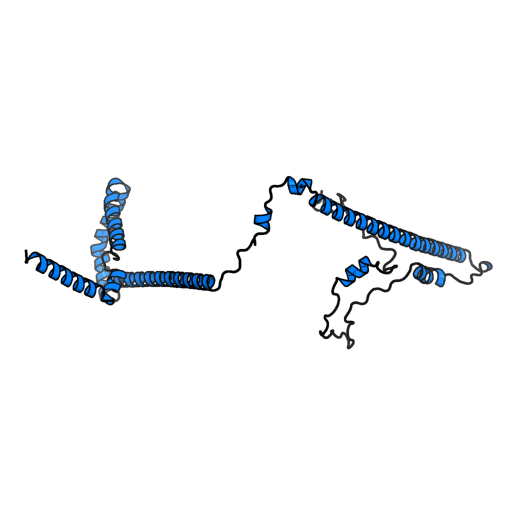 A CA 1
ATOM 1423 C C . GLU A 1 173 ? -9.616 -19.770 31.341 1.00 93.38 173 GLU A C 1
ATOM 1425 O O . GLU A 1 173 ? -10.687 -19.280 31.696 1.00 93.38 173 GLU A O 1
ATOM 1430 N N . GLU A 1 174 ? -8.605 -18.994 30.933 1.00 92.31 174 GLU A N 1
ATOM 1431 C CA . GLU A 1 174 ? -8.674 -17.528 30.964 1.00 92.31 174 GLU A CA 1
ATOM 1432 C C . GLU A 1 174 ? -9.774 -16.994 30.031 1.00 92.31 174 GLU A C 1
ATOM 1434 O O . GLU A 1 174 ? -10.478 -16.029 30.349 1.00 92.31 174 GLU A O 1
ATOM 1439 N N . ARG A 1 175 ? -9.970 -17.637 28.872 1.00 93.81 175 ARG A N 1
ATOM 1440 C CA . ARG A 1 175 ? -11.058 -17.287 27.947 1.00 93.81 175 ARG A CA 1
ATOM 1441 C C . ARG A 1 175 ? -12.428 -17.560 28.559 1.00 93.81 175 ARG A C 1
ATOM 1443 O O . ARG A 1 175 ? -13.296 -16.696 28.442 1.00 93.81 175 ARG A O 1
ATOM 1450 N N . GLN A 1 176 ? -12.606 -18.709 29.210 1.00 95.94 176 GLN A N 1
ATOM 1451 C CA . GLN A 1 176 ? -13.859 -19.071 29.879 1.00 95.94 176 GLN A CA 1
ATOM 1452 C C . GLN A 1 176 ? -14.174 -18.106 31.023 1.00 95.94 176 GLN A C 1
ATOM 1454 O O . GLN A 1 176 ? -15.274 -17.562 31.076 1.00 95.94 176 GLN A O 1
ATOM 1459 N N . LEU A 1 177 ? -13.188 -17.790 31.868 1.00 96.44 177 LEU A N 1
ATOM 1460 C CA . LEU A 1 177 ? -13.361 -16.826 32.955 1.00 96.44 177 LEU A CA 1
ATOM 1461 C C . LEU A 1 177 ? -13.749 -15.437 32.429 1.00 96.44 177 LEU A C 1
ATOM 1463 O O . LEU A 1 177 ? -14.631 -14.773 32.971 1.00 96.44 177 LEU A O 1
ATOM 1467 N N . ARG A 1 178 ? -13.114 -14.987 31.342 1.00 95.25 178 ARG A N 1
ATOM 1468 C CA . ARG A 1 178 ? -13.447 -13.707 30.708 1.00 95.25 178 ARG A CA 1
ATOM 1469 C C . ARG A 1 178 ? -14.858 -13.705 30.118 1.00 95.25 178 ARG A C 1
ATOM 1471 O O . ARG A 1 178 ? -15.521 -12.674 30.186 1.00 95.25 178 ARG A O 1
ATOM 1478 N N . GLN A 1 179 ? -15.301 -14.809 29.519 1.00 97.31 179 GLN A N 1
ATOM 1479 C CA . GLN A 1 179 ? -16.668 -14.944 29.007 1.00 97.31 179 GLN A CA 1
ATOM 1480 C C . GLN A 1 179 ? -17.684 -14.895 30.148 1.00 97.31 179 GLN A C 1
ATOM 1482 O O . GLN A 1 179 ? -18.580 -14.060 30.098 1.00 97.31 179 GLN A O 1
ATOM 1487 N N . ALA A 1 180 ? -17.458 -15.650 31.226 1.00 97.12 180 ALA A N 1
ATOM 1488 C CA . ALA A 1 180 ? -18.313 -15.622 32.410 1.00 97.12 180 ALA A CA 1
ATOM 1489 C C . ALA A 1 180 ? -18.436 -14.207 33.005 1.00 97.12 180 ALA A C 1
ATOM 1491 O O . ALA A 1 180 ? -19.539 -13.752 33.291 1.00 97.12 180 ALA A O 1
ATOM 1492 N N . LYS A 1 181 ? -17.325 -13.459 33.107 1.00 97.75 181 LYS A N 1
ATOM 1493 C CA . LYS A 1 181 ? -17.351 -12.053 33.554 1.00 97.75 181 LYS A CA 1
ATOM 1494 C C . LYS A 1 181 ? -18.148 -11.145 32.614 1.00 97.75 181 LYS A C 1
ATOM 1496 O O . LYS A 1 181 ? -18.868 -10.268 33.074 1.00 97.75 181 LYS A O 1
ATOM 1501 N N . LYS A 1 182 ? -18.035 -11.341 31.297 1.00 97.56 182 LYS A N 1
ATOM 1502 C CA . LYS A 1 182 ? -18.819 -10.570 30.319 1.00 97.56 182 LYS A CA 1
ATOM 1503 C C . LYS A 1 182 ? -20.310 -10.871 30.415 1.00 97.56 182 LYS A C 1
ATOM 1505 O O . LYS A 1 182 ? -21.110 -9.947 30.326 1.00 97.56 182 LYS A O 1
ATOM 1510 N N . ASP A 1 183 ? -20.668 -12.138 30.578 1.00 98.00 183 ASP A N 1
ATOM 1511 C CA . ASP A 1 183 ? -22.060 -12.558 30.704 1.00 98.00 183 ASP A CA 1
ATOM 1512 C C . ASP A 1 183 ? -22.679 -12.057 32.010 1.00 98.00 183 ASP A C 1
ATOM 1514 O O . ASP A 1 183 ? -23.810 -11.580 31.987 1.00 98.00 183 ASP A O 1
ATOM 1518 N N . LEU A 1 184 ? -21.923 -12.083 33.114 1.00 98.19 184 LEU A N 1
ATOM 1519 C CA . LEU A 1 184 ? -22.326 -11.471 34.380 1.00 98.19 184 LEU A CA 1
ATOM 1520 C C . LEU A 1 184 ? -22.603 -9.981 34.186 1.00 98.19 184 LEU A C 1
ATOM 1522 O O . LEU A 1 184 ? -23.707 -9.540 34.479 1.00 98.19 184 LEU A O 1
ATOM 1526 N N . ASN A 1 185 ? -21.651 -9.231 33.623 1.00 97.44 185 ASN A N 1
ATOM 1527 C CA . ASN A 1 185 ? -21.814 -7.790 33.423 1.00 97.44 185 ASN A CA 1
ATOM 1528 C C . ASN A 1 185 ? -23.005 -7.460 32.509 1.00 97.44 185 ASN A C 1
ATOM 1530 O O . ASN A 1 185 ? -23.721 -6.490 32.741 1.00 97.44 185 ASN A O 1
ATOM 1534 N N . ARG A 1 186 ? -23.240 -8.262 31.462 1.00 97.56 186 ARG A N 1
ATOM 1535 C CA . ARG A 1 186 ? -24.415 -8.090 30.598 1.00 97.56 186 ARG A CA 1
ATOM 1536 C C . ARG A 1 186 ? -25.704 -8.283 31.396 1.00 97.56 186 ARG A C 1
ATOM 1538 O O . ARG A 1 186 ? -26.556 -7.402 31.381 1.00 97.56 186 ARG A O 1
ATOM 1545 N N . ARG A 1 187 ? -25.812 -9.395 32.126 1.00 97.88 187 ARG A N 1
ATOM 1546 C CA . ARG A 1 187 ? -26.992 -9.711 32.941 1.00 97.88 187 ARG A CA 1
ATOM 1547 C C . ARG A 1 187 ? -27.221 -8.690 34.052 1.00 97.88 187 ARG A C 1
ATOM 1549 O O . ARG A 1 187 ? -28.365 -8.353 34.315 1.00 97.88 187 ARG A O 1
ATOM 1556 N N . SER A 1 188 ? -26.165 -8.167 34.677 1.00 97.69 188 SER A N 1
ATOM 1557 C CA . SER A 1 188 ? -26.306 -7.125 35.698 1.00 97.69 188 SER A CA 1
ATOM 1558 C C . SER A 1 188 ? -26.844 -5.824 35.107 1.00 97.69 188 SER A C 1
ATOM 1560 O O . SER A 1 188 ? -27.700 -5.194 35.711 1.00 97.69 188 SER A O 1
ATOM 1562 N N . HIS A 1 189 ? -26.392 -5.432 33.911 1.00 97.31 189 HIS A N 1
ATOM 1563 C CA . HIS A 1 189 ? -26.937 -4.253 33.234 1.00 97.31 189 HIS A CA 1
ATOM 1564 C C . HIS A 1 189 ? -28.395 -4.443 32.802 1.00 97.31 189 HIS A C 1
ATOM 1566 O O . HIS A 1 189 ? -29.196 -3.527 32.966 1.00 97.31 189 HIS A O 1
ATOM 1572 N N . GLU A 1 190 ? -28.744 -5.621 32.280 1.00 96.94 190 GLU A N 1
ATOM 1573 C CA . GLU A 1 190 ? -30.131 -5.970 31.946 1.00 96.94 190 GLU A CA 1
ATOM 1574 C C . GLU A 1 190 ? -31.027 -5.912 33.188 1.00 96.94 190 GLU A C 1
ATOM 1576 O O . GLU A 1 190 ? -32.086 -5.291 33.146 1.00 96.94 190 GLU A O 1
ATOM 1581 N N . LEU A 1 191 ? -30.569 -6.478 34.307 1.00 96.75 191 LEU A N 1
ATOM 1582 C CA . LEU A 1 191 ? -31.285 -6.465 35.580 1.00 96.75 191 LEU A CA 1
ATOM 1583 C C . LEU A 1 191 ? -31.519 -5.034 36.078 1.00 96.75 191 LEU A C 1
ATOM 1585 O O . LEU A 1 191 ? -32.660 -4.685 36.357 1.00 96.75 191 LEU A O 1
ATOM 1589 N N . ILE A 1 192 ? -30.488 -4.182 36.094 1.00 95.69 192 ILE A N 1
ATOM 1590 C CA . ILE A 1 192 ? -30.624 -2.767 36.492 1.00 95.69 192 ILE A CA 1
ATOM 1591 C C . ILE A 1 192 ? -31.638 -2.042 35.596 1.00 95.69 192 ILE A C 1
ATOM 1593 O O . ILE A 1 192 ? -32.454 -1.257 36.071 1.00 95.69 192 ILE A O 1
ATOM 1597 N N . SER A 1 193 ? -31.618 -2.302 34.285 1.00 96.44 193 SER A N 1
ATOM 1598 C CA . SER A 1 193 ? -32.590 -1.705 33.364 1.00 96.44 193 SER A CA 1
ATOM 1599 C C . SER A 1 193 ? -34.021 -2.151 33.665 1.00 96.44 193 SER A C 1
ATOM 1601 O O . SER A 1 193 ? -34.935 -1.334 33.574 1.00 96.44 193 SER A O 1
ATOM 1603 N N . MET A 1 194 ? -34.223 -3.428 33.993 1.00 95.81 194 MET A N 1
ATOM 1604 C CA . MET A 1 194 ? -35.537 -3.961 34.356 1.00 95.81 194 MET A CA 1
ATOM 1605 C C . MET A 1 194 ? -36.019 -3.410 35.701 1.00 95.81 194 MET A C 1
ATOM 1607 O O . MET A 1 194 ? -37.195 -3.088 35.829 1.00 95.81 194 MET A O 1
ATOM 1611 N N . GLU A 1 195 ? -35.126 -3.248 36.678 1.00 92.06 195 GLU A N 1
ATOM 1612 C CA . GLU A 1 195 ? -35.456 -2.648 37.975 1.00 92.06 195 GLU A CA 1
ATOM 1613 C C . GLU A 1 195 ? -35.877 -1.187 37.821 1.00 92.06 195 GLU A C 1
ATOM 1615 O O . GLU A 1 195 ? -36.931 -0.809 38.321 1.00 92.06 195 GLU A O 1
ATOM 1620 N N . ASN A 1 196 ? -35.159 -0.399 37.017 1.00 92.19 196 ASN A N 1
ATOM 1621 C CA . ASN A 1 196 ? -35.555 0.980 36.718 1.00 92.19 196 ASN A CA 1
ATOM 1622 C C . ASN A 1 196 ? -36.929 1.062 36.030 1.00 92.19 196 ASN A C 1
ATOM 1624 O O . ASN A 1 196 ? -37.720 1.955 36.321 1.00 92.19 196 ASN A O 1
ATOM 1628 N N . GLN A 1 197 ? -37.234 0.140 35.110 1.00 94.69 197 GLN A N 1
ATOM 1629 C CA . GLN A 1 197 ? -38.559 0.074 34.479 1.00 94.69 197 GLN A CA 1
ATOM 1630 C C . GLN A 1 197 ? -39.646 -0.312 35.488 1.00 94.69 197 GLN A C 1
ATOM 1632 O O . GLN A 1 197 ? -40.737 0.253 35.459 1.00 94.69 197 GLN A O 1
ATOM 1637 N N . ALA A 1 198 ? -39.356 -1.249 36.391 1.00 92.00 198 ALA A N 1
ATOM 1638 C CA . ALA A 1 198 ? -40.279 -1.642 37.446 1.00 92.00 198 ALA A CA 1
ATOM 1639 C C . ALA A 1 198 ? -40.534 -0.495 38.439 1.00 92.00 198 ALA A C 1
ATOM 1641 O O . ALA A 1 198 ? -41.685 -0.274 38.809 1.00 92.00 198 ALA A O 1
ATOM 1642 N N . GLU A 1 199 ? -39.504 0.275 38.805 1.00 89.62 199 GLU A N 1
ATOM 1643 C CA . GLU A 1 199 ? -39.651 1.505 39.595 1.00 89.62 199 GLU A CA 1
ATOM 1644 C C . GLU A 1 199 ? -40.558 2.514 38.888 1.00 89.62 199 GLU A C 1
ATOM 1646 O O . GLU A 1 199 ? -41.512 2.984 39.491 1.00 89.62 199 GLU A O 1
ATOM 1651 N N . GLN A 1 200 ? -40.354 2.773 37.593 1.00 90.31 200 GLN A N 1
ATOM 1652 C CA . GLN A 1 200 ? -41.205 3.696 36.826 1.00 90.31 200 GLN A CA 1
ATOM 1653 C C . GLN A 1 200 ? -42.671 3.249 36.760 1.00 90.31 200 GLN A C 1
ATOM 1655 O O . GLN A 1 200 ? -43.583 4.074 36.805 1.00 90.31 200 GLN A O 1
ATOM 1660 N N . ILE A 1 201 ? -42.920 1.944 36.637 1.00 92.69 201 ILE A N 1
ATOM 1661 C CA . ILE A 1 201 ? -44.283 1.398 36.651 1.00 92.69 201 ILE A CA 1
ATOM 1662 C C . ILE A 1 201 ? -44.906 1.563 38.039 1.00 92.69 201 ILE A C 1
ATOM 1664 O O . ILE A 1 201 ? -46.088 1.884 38.154 1.00 92.69 201 ILE A O 1
ATOM 1668 N N . LEU A 1 202 ? -44.121 1.364 39.093 1.00 91.31 202 LEU A N 1
ATOM 1669 C CA . LEU A 1 202 ? -44.571 1.522 40.468 1.00 91.31 202 LEU A CA 1
ATOM 1670 C C . LEU A 1 202 ? -44.814 3.003 40.814 1.00 91.31 202 LEU A C 1
ATOM 1672 O O . LEU A 1 202 ? -45.824 3.316 41.442 1.00 91.31 202 LEU A O 1
ATOM 1676 N N . ASP A 1 203 ? -43.990 3.922 40.308 1.00 88.94 203 ASP A N 1
ATOM 1677 C CA . ASP A 1 203 ? -44.229 5.370 40.335 1.00 88.94 203 ASP A CA 1
ATOM 1678 C C . ASP A 1 203 ? -45.553 5.717 39.649 1.00 88.94 203 ASP A C 1
ATOM 1680 O O . ASP A 1 203 ? -46.372 6.459 40.197 1.00 88.94 203 ASP A O 1
ATOM 1684 N N . LEU A 1 204 ? -45.788 5.152 38.460 1.00 90.94 204 LEU A N 1
ATOM 1685 C CA . LEU A 1 204 ? -47.022 5.354 37.708 1.00 90.94 204 LEU A CA 1
ATOM 1686 C C . LEU A 1 204 ? -48.236 4.825 38.475 1.00 90.94 204 LEU A C 1
ATOM 1688 O O . LEU A 1 204 ? -49.257 5.502 38.518 1.00 90.94 204 LEU A O 1
ATOM 1692 N N . TYR A 1 205 ? -48.128 3.659 39.112 1.00 91.81 205 TYR A N 1
ATOM 1693 C CA . TYR A 1 205 ? -49.174 3.101 39.971 1.00 91.81 205 TYR A CA 1
ATOM 1694 C C . TYR A 1 205 ? -49.451 3.997 41.187 1.00 91.81 205 TYR A C 1
ATOM 1696 O O . TYR A 1 205 ? -50.596 4.263 41.552 1.00 91.81 205 TYR A O 1
ATOM 1704 N N . HIS A 1 206 ? -48.403 4.546 41.799 1.00 89.75 206 HIS A N 1
ATOM 1705 C CA . HIS A 1 206 ? -48.556 5.494 42.900 1.00 89.75 206 HIS A CA 1
ATOM 1706 C C . HIS A 1 206 ? -49.178 6.819 42.460 1.00 89.75 206 HIS A C 1
ATOM 1708 O O . HIS A 1 206 ? -49.880 7.449 43.262 1.00 89.75 206 HIS A O 1
ATOM 1714 N N . ALA A 1 207 ? -48.919 7.239 41.221 1.00 88.44 207 ALA A N 1
ATOM 1715 C CA . ALA A 1 207 ? -49.498 8.420 40.595 1.00 88.44 207 ALA A CA 1
ATOM 1716 C C . ALA A 1 207 ? -50.926 8.179 40.085 1.00 88.44 207 ALA A C 1
ATOM 1718 O O . ALA A 1 207 ? -51.727 9.112 40.104 1.00 88.44 207 ALA A O 1
ATOM 1719 N N . SER A 1 208 ? -51.279 6.948 39.700 1.00 89.31 208 SER A N 1
ATOM 1720 C CA . SER A 1 208 ? -52.584 6.633 39.114 1.00 89.31 208 SER A CA 1
ATOM 1721 C C . SER A 1 208 ? -53.739 6.847 40.079 1.00 89.31 208 SER A C 1
ATOM 1723 O O . SER A 1 208 ? -54.842 7.136 39.638 1.00 89.31 208 SER A O 1
ATOM 1725 N N . GLY A 1 209 ? -53.487 6.813 41.391 1.00 85.44 209 GLY A N 1
ATOM 1726 C CA . GLY A 1 209 ? -54.472 7.231 42.394 1.00 85.44 209 GLY A CA 1
ATOM 1727 C C . GLY A 1 209 ? -54.897 8.705 42.291 1.00 85.44 209 GLY A C 1
ATOM 1728 O O . GLY A 1 209 ? -55.869 9.093 42.926 1.00 85.44 209 GLY A O 1
ATOM 1729 N N . LYS A 1 210 ? -54.177 9.531 41.518 1.00 85.44 210 LYS A N 1
ATOM 1730 C CA . LYS A 1 210 ? -54.527 10.926 41.200 1.00 85.44 210 LYS A CA 1
ATOM 1731 C C . LYS A 1 210 ? -55.061 11.098 39.775 1.00 85.44 210 LYS A C 1
ATOM 1733 O O . LYS A 1 210 ? -55.388 12.217 39.389 1.00 85.44 210 LYS A O 1
ATOM 1738 N N . PHE A 1 211 ? -55.075 10.042 38.962 1.00 91.88 211 PHE A N 1
ATOM 1739 C CA . PHE A 1 211 ? -55.585 10.135 37.600 1.00 91.88 211 PHE A CA 1
ATOM 1740 C C . PHE A 1 211 ? -57.106 10.152 37.621 1.00 91.88 211 PHE A C 1
ATOM 1742 O O . PHE A 1 211 ? -57.739 9.400 38.352 1.00 91.88 211 PHE A O 1
ATOM 1749 N N . ILE A 1 212 ? -57.676 11.019 36.793 1.00 91.50 212 ILE A N 1
ATOM 1750 C CA . ILE A 1 212 ? -59.116 11.120 36.606 1.00 91.50 212 ILE A CA 1
ATOM 1751 C C . ILE A 1 212 ? -59.499 10.096 35.544 1.00 91.50 212 ILE A C 1
ATOM 1753 O O . ILE A 1 212 ? -59.077 10.206 34.391 1.00 91.50 212 ILE A O 1
ATOM 1757 N N . THR A 1 213 ? -60.271 9.092 35.937 1.00 91.94 213 THR A N 1
ATOM 1758 C CA . THR A 1 213 ? -60.697 8.003 35.048 1.00 91.94 213 THR A CA 1
ATOM 1759 C C . THR A 1 213 ? -62.198 8.015 34.788 1.00 91.94 213 THR A C 1
ATOM 1761 O O . THR A 1 213 ? -62.640 7.552 33.737 1.00 91.94 213 THR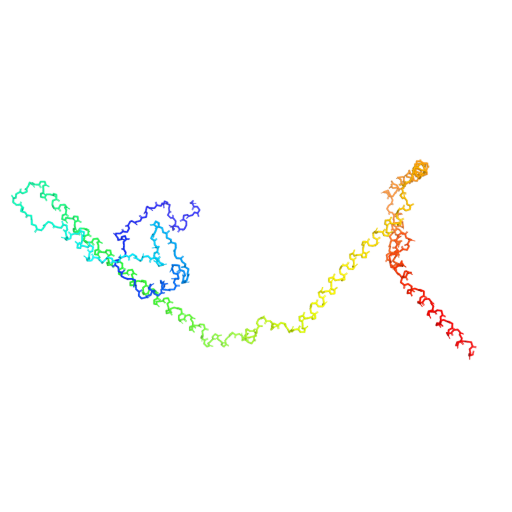 A O 1
ATOM 1764 N N . THR A 1 214 ? -62.981 8.592 35.701 1.00 93.75 214 THR A N 1
ATOM 1765 C CA . THR A 1 214 ? -64.441 8.693 35.598 1.00 93.75 214 THR A CA 1
ATOM 1766 C C . THR A 1 214 ? -64.918 10.144 35.522 1.00 93.75 214 THR A C 1
ATOM 1768 O O . THR A 1 214 ? -64.210 11.080 35.892 1.00 93.75 214 THR A O 1
ATOM 1771 N N . ILE A 1 215 ? -66.148 10.341 35.036 1.00 91.50 215 ILE A N 1
ATOM 1772 C CA . ILE A 1 215 ? -66.766 11.674 34.937 1.00 91.50 215 ILE A CA 1
ATOM 1773 C C . ILE A 1 215 ? -66.995 12.272 36.337 1.00 91.50 215 ILE A C 1
ATOM 1775 O O . ILE A 1 215 ? -66.788 13.463 36.537 1.00 91.50 215 ILE A O 1
ATOM 1779 N N . GLU A 1 216 ? -67.333 11.448 37.332 1.00 92.19 216 GLU A N 1
ATOM 1780 C CA . GLU A 1 216 ? -67.524 11.905 38.716 1.00 92.19 216 GLU A CA 1
ATOM 1781 C C . GLU A 1 216 ? -66.217 12.400 39.357 1.00 92.19 216 GLU A C 1
ATOM 1783 O O . GLU A 1 216 ? -66.201 13.397 40.080 1.00 92.19 216 GLU A O 1
ATOM 1788 N N . GLU A 1 217 ? -65.101 11.715 39.090 1.00 90.44 217 GLU A N 1
ATOM 1789 C CA . GLU A 1 217 ? -63.767 12.161 39.507 1.00 90.44 217 GLU A CA 1
ATOM 1790 C C . GLU A 1 217 ? -63.380 13.477 38.827 1.00 90.44 217 GLU A C 1
ATOM 1792 O O . GLU A 1 217 ? -62.729 14.314 39.452 1.00 90.44 217 GLU A O 1
ATOM 1797 N N . LEU A 1 218 ? -63.809 13.685 37.577 1.00 91.62 218 LEU A N 1
ATOM 1798 C CA . LEU A 1 218 ? -63.548 14.915 36.835 1.00 91.62 218 LEU A CA 1
ATOM 1799 C C . LEU A 1 218 ? -64.258 16.111 37.469 1.00 91.62 218 LEU A C 1
ATOM 1801 O O . LEU A 1 218 ? -63.622 17.136 37.695 1.00 91.62 218 LEU A O 1
ATOM 1805 N N . GLU A 1 219 ? -65.545 15.983 37.794 1.00 89.19 219 GLU A N 1
ATOM 1806 C CA . GLU A 1 219 ? -66.302 17.057 38.449 1.00 89.19 219 GLU A CA 1
ATOM 1807 C C . GLU A 1 219 ? -65.688 17.419 39.806 1.00 89.19 219 GLU A C 1
ATOM 1809 O O . GLU A 1 219 ? -65.439 18.594 40.082 1.00 89.19 219 GLU A O 1
ATOM 1814 N N . LYS A 1 220 ? -65.337 16.415 40.622 1.00 88.50 220 LYS A N 1
ATOM 1815 C CA . LYS A 1 220 ? -64.652 16.630 41.908 1.00 88.50 220 LYS A CA 1
ATOM 1816 C C . LYS A 1 220 ? -63.304 17.327 41.738 1.00 88.50 220 LYS A C 1
ATOM 1818 O O . LYS A 1 220 ? -62.998 18.245 42.495 1.00 88.50 220 LYS A O 1
ATOM 1823 N N . ALA A 1 221 ? -62.514 16.918 40.747 1.00 86.25 221 ALA A N 1
ATOM 1824 C CA . ALA A 1 221 ? -61.226 17.535 40.466 1.00 86.25 221 ALA A CA 1
ATOM 1825 C C . ALA A 1 221 ? -61.370 18.980 39.967 1.00 86.25 221 ALA A C 1
ATOM 1827 O O . ALA A 1 221 ? -60.561 19.821 40.342 1.00 86.25 221 ALA A O 1
ATOM 1828 N N . ILE A 1 222 ? -62.402 19.294 39.175 1.00 86.25 222 ILE A N 1
ATOM 1829 C CA . ILE A 1 222 ? -62.711 20.667 38.747 1.00 86.25 222 ILE A CA 1
ATOM 1830 C C . ILE A 1 222 ? -63.060 21.526 39.965 1.00 86.25 222 ILE A C 1
ATOM 1832 O O . ILE A 1 222 ? -62.462 22.584 40.145 1.00 86.25 222 ILE A O 1
ATOM 1836 N N . HIS A 1 223 ? -63.958 21.064 40.838 1.00 85.44 223 HIS A N 1
ATOM 1837 C CA . HIS A 1 223 ? -64.293 21.797 42.062 1.00 85.44 223 HIS A CA 1
ATOM 1838 C C . HIS A 1 223 ? -63.062 22.021 42.945 1.00 85.44 223 HIS A C 1
ATOM 1840 O O . HIS A 1 223 ? -62.797 23.144 43.363 1.00 85.44 223 HIS A O 1
ATOM 1846 N N . GLN A 1 224 ? -62.244 20.990 43.158 1.00 83.88 224 GLN A N 1
ATOM 1847 C CA . GLN A 1 224 ? -61.020 21.112 43.947 1.00 83.88 224 GLN A CA 1
ATOM 1848 C C . GLN A 1 224 ? -60.005 22.078 43.312 1.00 83.88 224 GLN A C 1
ATOM 1850 O O . GLN A 1 224 ? -59.460 22.938 44.007 1.00 83.88 224 GLN A O 1
ATOM 1855 N N . ALA A 1 225 ? -59.797 21.989 41.996 1.00 79.94 225 ALA A N 1
ATOM 1856 C CA . ALA A 1 225 ? -58.851 22.833 41.275 1.00 79.94 225 ALA A CA 1
ATOM 1857 C C . ALA A 1 225 ? -59.264 24.313 41.276 1.00 79.94 225 ALA A C 1
ATOM 1859 O O . ALA A 1 225 ? -58.403 25.182 41.390 1.00 79.94 225 ALA A O 1
ATOM 1860 N N . PHE A 1 226 ? -60.563 24.610 41.160 1.00 79.50 226 PHE A N 1
ATOM 1861 C CA . PHE A 1 226 ? -61.066 25.985 41.085 1.00 79.50 226 PHE A CA 1
ATOM 1862 C C . PHE A 1 226 ? -61.399 26.610 42.449 1.00 79.50 226 PHE A C 1
ATOM 1864 O O . PHE A 1 226 ? -61.258 27.822 42.595 1.00 79.50 226 PHE A O 1
ATOM 1871 N N . GLU A 1 227 ? -61.810 25.829 43.451 1.00 73.94 227 GLU A N 1
ATOM 1872 C CA . GLU A 1 227 ? -62.214 26.356 44.766 1.00 73.94 227 GLU A CA 1
ATOM 1873 C C . GLU A 1 227 ? -61.082 26.306 45.802 1.00 73.94 227 GLU A C 1
ATOM 1875 O O . GLU A 1 227 ? -60.917 27.244 46.581 1.00 73.94 227 GLU A O 1
ATOM 1880 N N . VAL A 1 228 ? -60.286 25.231 45.817 1.00 67.38 228 VAL A N 1
ATOM 1881 C CA . VAL A 1 228 ? -59.253 24.993 46.843 1.00 67.38 228 VAL A CA 1
ATOM 1882 C C . VAL A 1 228 ? -57.868 25.375 46.325 1.00 67.38 228 VAL A C 1
ATOM 1884 O O . VAL A 1 228 ? -57.128 26.103 46.993 1.00 67.38 228 VAL A O 1
ATOM 1887 N N . ASP A 1 229 ? -57.525 24.940 45.111 1.00 59.97 229 ASP A N 1
ATOM 1888 C CA . ASP A 1 229 ? -56.175 25.132 44.581 1.00 59.97 229 ASP A CA 1
ATOM 1889 C C . ASP A 1 229 ? -55.931 26.538 44.023 1.00 59.97 229 ASP A C 1
ATOM 1891 O O . ASP A 1 229 ? -54.782 26.962 44.008 1.00 59.97 229 ASP A O 1
ATOM 1895 N N . VAL A 1 230 ? -56.952 27.319 43.649 1.00 59.66 230 VAL A N 1
ATOM 1896 C CA . VAL A 1 230 ? -56.765 28.743 43.282 1.00 59.66 230 VAL A CA 1
ATOM 1897 C C . VAL A 1 230 ? -56.299 29.561 44.490 1.00 59.66 230 VAL A C 1
ATOM 1899 O O . VAL A 1 230 ? -55.384 30.373 44.369 1.00 59.66 230 VAL A O 1
ATOM 1902 N N . ALA A 1 231 ? -56.842 29.288 45.681 1.00 58.72 231 ALA A N 1
ATOM 1903 C CA . ALA A 1 231 ? -56.401 29.924 46.923 1.00 58.72 231 ALA A CA 1
ATOM 1904 C C . ALA A 1 231 ? -54.972 29.494 47.312 1.00 58.72 231 ALA A C 1
ATOM 1906 O O . ALA A 1 231 ? -54.157 30.319 47.737 1.00 58.72 231 ALA A O 1
ATOM 1907 N N . ALA A 1 232 ? -54.634 28.215 47.111 1.00 60.09 232 ALA A N 1
ATOM 1908 C CA . ALA A 1 232 ? -53.272 27.718 47.287 1.00 60.09 232 ALA A CA 1
ATOM 1909 C C . ALA A 1 232 ? -52.310 28.306 46.239 1.00 60.09 232 ALA A C 1
ATOM 1911 O O . ALA A 1 232 ? -51.190 28.681 46.583 1.00 60.09 232 ALA A O 1
ATOM 1912 N N . PHE A 1 233 ? -52.744 28.464 44.989 1.00 57.88 233 PHE A N 1
ATOM 1913 C CA . PHE A 1 233 ? -51.951 29.003 43.890 1.00 57.88 233 PHE A CA 1
ATOM 1914 C C . PHE A 1 233 ? -51.661 30.493 44.080 1.00 57.88 233 PHE A C 1
ATOM 1916 O O . PHE A 1 233 ? -50.496 30.873 43.994 1.00 57.88 233 PHE A O 1
ATOM 1923 N N . ASP A 1 234 ? -52.642 31.317 44.456 1.00 61.78 234 ASP A N 1
ATOM 1924 C CA . ASP A 1 234 ? -52.416 32.735 44.782 1.00 61.78 234 ASP A CA 1
ATOM 1925 C C . ASP A 1 234 ? -51.477 32.901 45.986 1.00 61.78 234 ASP A C 1
ATOM 1927 O O . ASP A 1 234 ? -50.560 33.732 45.969 1.00 61.78 234 ASP A O 1
ATOM 1931 N N . SER A 1 235 ? -51.613 32.044 47.005 1.00 60.69 235 SER A N 1
ATOM 1932 C CA . SER A 1 235 ? -50.666 32.005 48.125 1.00 60.69 235 SER A CA 1
ATOM 1933 C C . SER A 1 235 ? -49.261 31.562 47.685 1.00 60.69 235 SER A C 1
ATOM 1935 O O . SER A 1 235 ? -48.259 32.084 48.183 1.00 60.69 235 SER A O 1
ATOM 1937 N N . SER A 1 236 ? -49.168 30.659 46.701 1.00 60.84 236 SER A N 1
ATOM 1938 C CA . SER A 1 236 ? -47.915 30.148 46.138 1.00 60.84 236 SER A CA 1
ATOM 1939 C C . SER A 1 236 ? -47.214 31.186 45.256 1.00 60.84 236 SER A C 1
ATOM 1941 O O . SER A 1 236 ? -46.002 31.331 45.339 1.00 60.84 236 SER A O 1
ATOM 1943 N N . VAL A 1 237 ? -47.956 31.975 44.474 1.00 61.38 237 VAL A N 1
ATOM 1944 C CA . VAL A 1 237 ? -47.427 33.053 43.624 1.00 61.38 237 VAL A CA 1
ATOM 1945 C C . VAL A 1 237 ? -46.966 34.228 44.485 1.00 61.38 237 VAL A C 1
ATOM 1947 O O . VAL A 1 237 ? -45.860 34.734 44.286 1.00 61.38 237 VAL A O 1
ATOM 1950 N N . SER A 1 238 ? -47.744 34.595 45.509 1.00 61.16 238 SER A N 1
ATOM 1951 C CA . SER A 1 238 ? -47.340 35.569 46.531 1.00 61.16 238 SER A CA 1
ATOM 1952 C C . SER A 1 238 ? -46.086 35.116 47.295 1.00 61.16 238 SER A C 1
ATOM 1954 O O . SER A 1 238 ? -45.163 35.906 47.522 1.00 61.16 238 SER A O 1
ATOM 1956 N N . THR A 1 239 ? -45.986 33.823 47.629 1.00 58.62 239 THR A N 1
ATOM 1957 C CA . THR A 1 239 ? -44.770 33.273 48.244 1.00 58.62 239 THR A CA 1
ATOM 1958 C C . THR A 1 239 ? -43.607 33.138 47.268 1.00 58.62 239 THR A C 1
ATOM 1960 O O . THR A 1 239 ? -42.476 33.334 47.682 1.00 58.62 239 THR A O 1
ATOM 1963 N N . VAL A 1 240 ? -43.814 32.876 45.978 1.00 59.22 240 VAL A N 1
ATOM 1964 C CA . VAL A 1 240 ? -42.739 32.863 44.967 1.00 59.22 240 VAL A CA 1
ATOM 1965 C C . VAL A 1 240 ? -42.188 34.269 44.729 1.00 59.22 240 VAL A C 1
ATOM 1967 O O . VAL A 1 240 ? -40.969 34.440 44.689 1.00 59.22 240 VAL A O 1
ATOM 1970 N N . GLN A 1 241 ? -43.047 35.291 44.669 1.00 60.03 241 GLN A N 1
ATOM 1971 C CA . GLN A 1 241 ? -42.599 36.684 44.647 1.00 60.03 241 GLN A CA 1
ATOM 1972 C C . GLN A 1 241 ? -41.815 37.032 45.917 1.00 60.03 241 GLN A C 1
ATOM 1974 O O . GLN A 1 241 ? -40.702 37.540 45.816 1.00 60.03 241 GLN A O 1
ATOM 1979 N N . SER A 1 242 ? -42.307 36.692 47.112 1.00 57.41 242 SER A N 1
ATOM 1980 C CA . SER A 1 242 ? -41.565 36.968 48.353 1.00 57.41 242 SER A CA 1
ATOM 1981 C C . SER A 1 242 ? -40.272 36.141 48.505 1.00 57.41 242 SER A C 1
ATOM 1983 O O . SER A 1 242 ? -39.305 36.634 49.090 1.00 57.41 242 SER A O 1
ATOM 1985 N N . ARG A 1 243 ? -40.193 34.940 47.905 1.00 53.62 243 ARG A N 1
ATOM 1986 C CA . ARG A 1 243 ? -38.986 34.088 47.802 1.00 53.62 243 ARG A CA 1
ATOM 1987 C C . ARG A 1 243 ? -37.910 34.678 46.882 1.00 53.62 243 ARG A C 1
ATOM 1989 O O . ARG A 1 243 ? -36.730 34.486 47.158 1.00 53.62 243 ARG A O 1
ATOM 1996 N N . LEU A 1 244 ? -38.288 35.419 45.836 1.00 59.78 244 LEU A N 1
ATOM 1997 C CA . LEU A 1 244 ? -37.343 36.133 44.961 1.00 59.78 244 LEU A CA 1
ATOM 1998 C C . LEU A 1 244 ? -36.730 37.368 45.643 1.00 59.78 244 LEU A C 1
ATOM 2000 O O . LEU A 1 244 ? -35.586 37.717 45.360 1.00 59.78 244 LEU A O 1
ATOM 2004 N N . PHE A 1 245 ? -37.456 38.006 46.569 1.00 60.03 245 PHE A N 1
ATOM 2005 C CA . PHE A 1 245 ? -36.996 39.212 47.270 1.00 60.03 245 PHE A CA 1
ATOM 2006 C C . PHE A 1 245 ? -36.256 38.942 48.597 1.00 60.03 245 PHE A C 1
ATOM 2008 O O . PHE A 1 245 ? -35.632 39.862 49.130 1.00 60.03 245 PHE A O 1
ATOM 2015 N N . ARG A 1 246 ? -36.269 37.711 49.143 1.00 52.59 246 ARG A N 1
ATOM 2016 C CA . ARG A 1 246 ? -35.584 37.374 50.411 1.00 52.59 246 ARG A CA 1
ATOM 2017 C C . ARG A 1 246 ? -34.891 35.993 50.367 1.00 52.59 246 ARG A C 1
ATOM 2019 O O . ARG A 1 246 ? -35.526 34.979 50.650 1.00 52.59 246 ARG A O 1
ATOM 2026 N N . PRO A 1 247 ? -33.573 35.921 50.093 1.00 54.75 247 PRO A 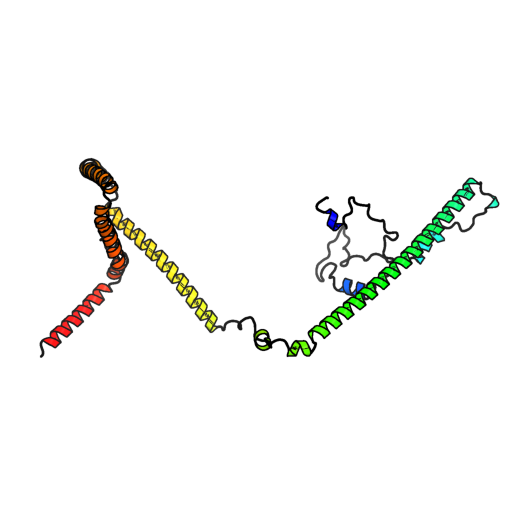N 1
ATOM 2027 C CA . PRO A 1 247 ? -32.881 34.651 49.840 1.00 54.75 247 PRO A CA 1
ATOM 2028 C C . PRO A 1 247 ? -32.700 33.742 51.073 1.00 54.75 247 PRO A C 1
ATOM 2030 O O . PRO A 1 247 ? -32.508 32.539 50.911 1.00 54.75 247 PRO A O 1
ATOM 2033 N N . SER A 1 248 ? -32.793 34.262 52.307 1.00 54.56 248 SER A N 1
ATOM 2034 C CA . SER A 1 248 ? -32.450 33.494 53.522 1.00 54.56 248 SER A CA 1
ATOM 2035 C C . SER A 1 248 ? -33.535 32.539 54.036 1.00 54.56 248 SER A C 1
ATOM 2037 O O . SER A 1 248 ? -33.241 31.722 54.899 1.00 54.56 248 SER A O 1
ATOM 2039 N N . ALA A 1 249 ? -34.780 32.641 53.558 1.00 54.62 249 ALA A N 1
ATOM 2040 C CA . ALA A 1 249 ? -35.889 31.772 53.979 1.00 54.62 249 ALA A CA 1
ATOM 2041 C C . ALA A 1 249 ? -36.152 30.610 52.998 1.00 54.62 249 ALA A C 1
ATOM 2043 O O . ALA A 1 249 ? -37.020 29.780 53.245 1.00 54.62 249 ALA A O 1
ATOM 2044 N N . SER A 1 250 ? -35.419 30.553 51.876 1.00 51.81 250 SER A N 1
ATOM 2045 C CA . SER A 1 250 ? -35.570 29.493 50.868 1.00 51.81 250 SER A CA 1
ATOM 2046 C C . SER A 1 250 ? -34.759 28.228 51.175 1.00 51.81 250 SER A C 1
ATOM 2048 O O . SER A 1 250 ? -35.031 27.183 50.594 1.00 51.81 250 SER A O 1
ATOM 2050 N N . SER A 1 251 ? -33.797 28.288 52.103 1.00 55.78 251 SER A N 1
ATOM 2051 C CA . SER A 1 251 ? -32.930 27.148 52.412 1.00 55.78 251 SER A CA 1
ATOM 2052 C C . SER A 1 251 ? -33.647 26.033 53.174 1.00 55.78 251 SER A C 1
ATOM 2054 O O . SER A 1 251 ? -33.381 24.874 52.897 1.00 55.78 251 SER A O 1
ATOM 2056 N N . THR A 1 252 ? -34.579 26.342 54.080 1.00 60.66 252 THR A N 1
ATOM 2057 C CA . THR A 1 252 ? -35.254 25.343 54.930 1.00 60.66 252 THR A CA 1
ATOM 2058 C C . THR A 1 252 ? -36.248 24.460 54.171 1.00 60.66 252 THR A C 1
ATOM 2060 O O . THR A 1 252 ? -36.231 23.252 54.353 1.00 60.66 252 THR A O 1
ATOM 2063 N N . LEU A 1 253 ? -37.052 25.006 53.252 1.00 58.72 253 LEU A N 1
ATOM 2064 C CA . LEU A 1 253 ? -38.009 24.201 52.467 1.00 58.72 253 LEU A CA 1
ATOM 2065 C C . LEU A 1 253 ? -37.335 23.393 51.344 1.00 58.72 253 LEU A C 1
ATOM 2067 O O . LEU A 1 253 ? -37.753 22.277 51.028 1.00 58.72 253 LEU A O 1
ATOM 2071 N N . VAL A 1 254 ? -36.273 23.936 50.736 1.00 62.34 254 VAL A N 1
ATOM 2072 C CA . VAL A 1 254 ? -35.432 23.172 49.796 1.00 62.34 254 VAL A CA 1
ATOM 2073 C C . VAL A 1 254 ? -34.732 22.037 50.541 1.00 62.34 254 VAL A C 1
ATOM 2075 O O . VAL A 1 254 ? -34.644 20.933 50.014 1.00 62.34 254 VAL A O 1
ATOM 2078 N N . TYR A 1 255 ? -34.311 22.281 51.785 1.00 66.00 255 TYR A N 1
ATOM 2079 C CA . TYR A 1 255 ? -33.743 21.253 52.646 1.00 66.00 255 TYR A CA 1
ATOM 2080 C C . TYR A 1 255 ? -34.767 20.153 52.953 1.00 66.00 255 TYR A C 1
ATOM 2082 O O . TYR A 1 255 ? -34.479 19.005 52.657 1.00 66.00 255 TYR A O 1
ATOM 2090 N N . GLU A 1 256 ? -35.988 20.474 53.389 1.00 71.38 256 GLU A N 1
ATOM 2091 C CA . GLU A 1 256 ? -37.043 19.480 53.682 1.00 71.38 256 GLU A CA 1
ATOM 2092 C C . GLU A 1 256 ? -37.461 18.638 52.458 1.00 71.38 256 GLU A C 1
ATOM 2094 O O . GLU A 1 256 ? -37.640 17.418 52.540 1.00 71.38 256 GLU A O 1
ATOM 2099 N N . THR A 1 257 ? -37.591 19.266 51.285 1.00 71.56 257 THR A N 1
ATOM 2100 C CA . THR A 1 257 ? -37.911 18.547 50.036 1.00 71.56 257 THR A CA 1
ATOM 2101 C C . THR A 1 257 ? -36.743 17.689 49.557 1.00 71.56 257 THR A C 1
ATOM 2103 O O . THR A 1 257 ? -36.947 16.562 49.116 1.00 71.56 257 THR A O 1
ATOM 2106 N N . SER A 1 258 ? -35.505 18.167 49.701 1.00 75.25 258 SER A N 1
ATOM 2107 C CA . SER A 1 258 ? -34.320 17.350 49.426 1.00 75.25 258 SER A CA 1
ATOM 2108 C C . SER A 1 258 ? -34.137 16.217 50.437 1.00 75.25 258 SER A C 1
ATOM 2110 O O . SER A 1 258 ? -33.752 15.120 50.053 1.00 75.25 258 SER A O 1
ATOM 2112 N N . GLU A 1 259 ? -34.453 16.449 51.709 1.00 81.50 259 GLU A N 1
ATOM 2113 C CA . GLU A 1 259 ? -34.304 15.487 52.795 1.00 81.50 259 GLU A CA 1
ATOM 2114 C C . GLU A 1 259 ? -35.308 14.356 52.633 1.00 81.50 259 GLU A C 1
ATOM 2116 O O . GLU A 1 259 ? -34.912 13.200 52.669 1.00 81.50 259 GLU A O 1
ATOM 2121 N N . SER A 1 260 ? -36.572 14.665 52.337 1.00 80.12 260 SER A N 1
ATOM 2122 C CA . SER A 1 260 ? -37.572 13.641 52.010 1.00 80.12 260 SER A CA 1
ATOM 2123 C C . SER A 1 260 ? -37.182 12.816 50.779 1.00 80.12 260 SER A C 1
ATOM 2125 O O . SER A 1 260 ? -37.267 11.594 50.832 1.00 80.12 260 SER A O 1
ATOM 2127 N N . MET A 1 261 ? -36.648 13.433 49.718 1.00 79.00 261 MET A N 1
ATOM 2128 C CA . MET A 1 261 ? -36.140 12.693 48.551 1.00 79.00 261 MET A CA 1
ATOM 2129 C C . MET A 1 261 ? -34.928 11.807 48.878 1.00 79.00 261 MET A C 1
ATOM 2131 O O . MET A 1 261 ? -34.809 10.700 48.349 1.00 79.00 261 MET A O 1
ATOM 2135 N N . ILE A 1 262 ? -34.016 12.280 49.732 1.00 81.69 262 ILE A N 1
ATOM 2136 C CA . ILE A 1 262 ? -32.841 11.515 50.171 1.00 81.69 262 ILE A CA 1
ATOM 2137 C C . ILE A 1 262 ? -33.275 10.357 51.070 1.00 81.69 262 ILE A C 1
ATOM 2139 O O . ILE A 1 262 ? -32.837 9.232 50.854 1.00 81.69 262 ILE A O 1
ATOM 2143 N N . VAL A 1 263 ? -34.145 10.612 52.046 1.00 84.50 263 VAL A N 1
ATOM 2144 C CA . VAL A 1 263 ? -34.699 9.603 52.956 1.00 84.50 263 VAL A CA 1
ATOM 2145 C C . VAL A 1 263 ? -35.443 8.534 52.165 1.00 84.50 263 VAL A C 1
ATOM 2147 O O . VAL A 1 263 ? -35.207 7.351 52.390 1.00 84.50 263 VAL A O 1
ATOM 2150 N N . ASP A 1 264 ? -36.249 8.926 51.181 1.00 81.19 264 ASP A N 1
ATOM 2151 C CA . ASP A 1 264 ? -36.926 7.994 50.283 1.00 81.19 264 ASP A CA 1
ATOM 2152 C C . ASP A 1 264 ? -35.921 7.154 49.489 1.00 81.19 264 ASP A C 1
ATOM 2154 O O . ASP A 1 264 ? -36.014 5.930 49.485 1.00 81.19 264 ASP A O 1
ATOM 2158 N N . LYS A 1 265 ? -34.890 7.760 48.889 1.00 79.94 265 LYS A N 1
ATOM 2159 C CA . LYS A 1 265 ? -33.865 6.993 48.162 1.00 79.94 265 LYS A CA 1
ATOM 2160 C C . LYS A 1 265 ? -33.039 6.070 49.059 1.00 79.94 265 LYS A C 1
ATOM 2162 O O . LYS A 1 265 ? -32.649 5.001 48.605 1.00 79.94 265 LYS A O 1
ATOM 2167 N N . VAL A 1 266 ? -32.783 6.452 50.309 1.00 82.88 266 VAL A N 1
ATOM 2168 C CA . VAL A 1 266 ? -32.035 5.637 51.280 1.00 82.88 266 VAL A CA 1
ATOM 2169 C C . VAL A 1 266 ? -32.885 4.491 51.831 1.00 82.88 266 VAL A C 1
ATOM 2171 O O . VAL A 1 266 ? -32.366 3.401 52.046 1.00 82.88 266 VAL A O 1
ATOM 2174 N N . LEU A 1 267 ? -34.182 4.715 52.049 1.00 83.38 267 LEU A N 1
ATOM 2175 C CA . LEU A 1 267 ? -35.114 3.708 52.566 1.00 83.38 267 LEU A CA 1
ATOM 2176 C C . LEU A 1 267 ? -35.788 2.877 51.460 1.00 83.38 267 LEU A C 1
ATOM 2178 O O . LEU A 1 267 ? -36.637 2.034 51.766 1.00 83.38 267 LEU A O 1
ATOM 2182 N N . GLY A 1 268 ? -35.448 3.116 50.189 1.00 77.31 268 GLY A N 1
ATOM 2183 C CA . GLY A 1 268 ? -36.055 2.439 49.041 1.00 77.31 268 GLY A CA 1
ATOM 2184 C C . GLY A 1 268 ? -37.542 2.771 48.863 1.00 77.31 268 GLY A C 1
ATOM 2185 O O . GLY A 1 268 ? -38.323 1.911 48.460 1.00 77.31 268 GLY A O 1
ATOM 2186 N N . GLY A 1 269 ? -37.947 3.986 49.235 1.00 82.44 269 GLY A N 1
ATOM 2187 C CA . GLY A 1 269 ? -39.284 4.553 49.077 1.00 82.44 269 GLY A CA 1
ATOM 2188 C C . GLY A 1 269 ? -39.405 5.484 47.866 1.00 82.44 269 GLY A C 1
ATOM 2189 O O . GLY A 1 269 ? -38.417 5.905 47.265 1.00 82.44 269 GLY A O 1
ATOM 2190 N N . ILE A 1 270 ? -40.647 5.808 47.513 1.00 80.62 270 ILE A N 1
ATOM 2191 C CA . ILE A 1 270 ? -41.014 6.747 46.447 1.00 80.62 270 ILE A CA 1
ATOM 2192 C C . ILE A 1 270 ? -42.051 7.719 47.012 1.00 80.62 270 ILE A C 1
ATOM 2194 O O . ILE A 1 270 ? -43.199 7.335 47.236 1.00 80.62 270 ILE A O 1
ATOM 2198 N N . ASN A 1 271 ? -41.676 8.984 47.213 1.00 75.50 271 ASN A N 1
ATOM 2199 C CA . ASN A 1 271 ? -42.551 10.047 47.725 1.00 75.50 271 ASN A CA 1
ATOM 2200 C C . ASN A 1 271 ? -43.327 9.625 48.993 1.00 75.50 271 ASN A C 1
ATOM 2202 O O . ASN A 1 271 ? -44.554 9.756 49.052 1.00 75.50 271 ASN A O 1
ATOM 2206 N N . GLY A 1 272 ? -42.630 9.040 49.973 1.00 75.12 272 GLY A N 1
ATOM 2207 C CA . GLY A 1 272 ? -43.207 8.517 51.218 1.00 75.12 272 GLY A CA 1
ATOM 2208 C C . GLY A 1 272 ? -44.063 7.246 51.080 1.00 75.12 272 GLY A C 1
ATOM 2209 O O . GLY A 1 272 ? -44.672 6.809 52.057 1.00 75.12 272 GLY A O 1
ATOM 2210 N N . LYS A 1 273 ? -44.135 6.639 49.888 1.00 82.81 273 LYS A N 1
ATOM 2211 C CA . LYS A 1 273 ? -44.803 5.353 49.622 1.00 82.81 273 LYS A CA 1
ATOM 2212 C C . LYS A 1 273 ? -43.769 4.223 49.482 1.00 82.81 273 LYS A C 1
ATOM 2214 O O . LYS A 1 273 ? -42.618 4.498 49.138 1.00 82.81 273 LYS A O 1
ATOM 2219 N N . PRO A 1 274 ? -44.143 2.951 49.728 1.00 86.88 274 PRO A N 1
ATOM 2220 C CA . PRO A 1 274 ? -43.219 1.827 49.586 1.00 86.88 274 PRO A CA 1
ATOM 2221 C C . PRO A 1 274 ? -42.704 1.725 48.148 1.00 86.88 274 PRO A C 1
ATOM 2223 O O . PRO A 1 274 ? -43.500 1.761 47.203 1.00 86.88 274 PRO A O 1
ATOM 2226 N N . GLY A 1 275 ? -41.385 1.611 47.989 1.00 86.12 275 GLY A N 1
ATOM 2227 C CA . GLY A 1 275 ? -40.747 1.421 46.690 1.00 86.12 275 GLY A CA 1
ATOM 2228 C C . GLY A 1 275 ? -40.489 -0.046 46.358 1.00 86.12 275 GLY A C 1
ATOM 2229 O O . GLY A 1 275 ? -40.927 -0.960 47.064 1.00 86.12 275 GLY A O 1
ATOM 2230 N N . LEU A 1 276 ? -39.797 -0.267 45.239 1.00 86.94 276 LEU A N 1
ATOM 2231 C CA . LEU A 1 276 ? -39.664 -1.583 44.614 1.00 86.94 276 LEU A CA 1
ATOM 2232 C C . LEU A 1 276 ? -39.048 -2.629 45.550 1.00 86.94 276 LEU A C 1
ATOM 2234 O O . LEU A 1 276 ? -39.554 -3.746 45.620 1.00 86.94 276 LEU A O 1
ATOM 2238 N N . GLU A 1 277 ? -37.995 -2.274 46.285 1.00 85.44 277 GLU A N 1
ATOM 2239 C CA . GLU A 1 277 ? -37.276 -3.198 47.169 1.00 85.44 277 GLU A CA 1
ATOM 2240 C C . GLU A 1 277 ? -38.165 -3.691 48.318 1.00 85.44 277 GLU A C 1
ATOM 2242 O O . GLU A 1 277 ? -38.290 -4.895 48.531 1.00 85.44 277 GLU A O 1
ATOM 2247 N N . GLN A 1 278 ? -38.912 -2.787 48.957 1.00 84.94 278 GLN A N 1
ATOM 2248 C CA . GLN A 1 278 ? -39.861 -3.143 50.015 1.00 84.94 278 GLN A CA 1
ATOM 2249 C C . GLN A 1 278 ? -40.993 -4.046 49.503 1.00 84.94 278 GLN A C 1
ATOM 2251 O O . GLN A 1 278 ? -41.422 -4.960 50.204 1.00 84.94 278 GLN A O 1
ATOM 2256 N N . VAL A 1 279 ? -41.482 -3.813 48.279 1.00 86.56 279 VAL A N 1
ATOM 2257 C CA . VAL A 1 279 ? -42.500 -4.672 47.650 1.00 86.56 279 VAL A CA 1
ATOM 2258 C C . VAL A 1 279 ? -41.921 -6.048 47.322 1.00 86.56 279 VAL A C 1
ATOM 2260 O O . VAL A 1 279 ? -42.575 -7.063 47.559 1.00 86.56 279 VAL A O 1
ATOM 2263 N N . LYS A 1 280 ? -40.681 -6.097 46.827 1.00 86.81 280 LYS A N 1
ATOM 2264 C CA . LYS A 1 280 ? -39.966 -7.335 46.503 1.00 86.81 280 LYS A CA 1
ATOM 2265 C C . LYS A 1 280 ? -39.755 -8.192 47.752 1.00 86.81 280 LYS A C 1
ATOM 2267 O O . LYS A 1 280 ? -40.065 -9.374 47.706 1.00 86.81 280 LYS A O 1
ATOM 2272 N N . GLU A 1 281 ? -39.333 -7.591 48.863 1.00 85.94 281 GLU A N 1
ATOM 2273 C CA . GLU A 1 281 ? -39.152 -8.257 50.164 1.00 85.94 281 GLU A CA 1
ATOM 2274 C C . GLU A 1 281 ? -40.454 -8.815 50.759 1.00 85.94 281 GLU A C 1
ATOM 2276 O O . GLU A 1 281 ? -40.457 -9.851 51.428 1.00 85.94 281 GLU A O 1
ATOM 2281 N N . VAL A 1 282 ? -41.572 -8.111 50.556 1.00 87.06 282 VAL A N 1
ATOM 2282 C CA . VAL A 1 282 ? -42.892 -8.567 51.014 1.00 87.06 282 VAL A CA 1
ATOM 2283 C C . VAL A 1 282 ? -43.391 -9.721 50.144 1.00 87.06 282 VAL A C 1
ATOM 2285 O O . VAL A 1 282 ? -43.917 -10.695 50.675 1.00 87.06 282 VAL A O 1
ATOM 2288 N N . LEU A 1 283 ? -43.189 -9.652 48.825 1.00 86.81 283 LEU A N 1
ATOM 2289 C CA . LEU A 1 283 ? -43.560 -10.725 47.898 1.00 86.81 283 LEU A CA 1
ATOM 2290 C C . LEU A 1 283 ? -42.650 -11.956 48.014 1.00 86.81 283 LEU A C 1
ATOM 2292 O O . LEU A 1 283 ? -43.124 -13.072 47.808 1.00 86.81 283 LEU A O 1
ATOM 2296 N N . SER A 1 284 ? -41.364 -11.776 48.336 1.00 87.88 284 SER A N 1
ATOM 2297 C CA . SER A 1 284 ? -40.413 -12.878 48.535 1.00 87.88 284 SER A CA 1
ATOM 2298 C C . SER A 1 284 ? -40.624 -13.608 49.863 1.00 87.88 284 SER A C 1
ATOM 2300 O O . SER A 1 284 ? -40.143 -14.727 50.022 1.00 87.88 284 SER A O 1
ATOM 2302 N N . GLY A 1 285 ? -41.332 -12.996 50.821 1.00 86.56 285 GLY A N 1
ATOM 2303 C CA . GLY A 1 285 ? -41.537 -13.542 52.165 1.00 86.56 285 GLY A CA 1
ATOM 2304 C C . GLY A 1 285 ? -40.286 -13.498 53.052 1.00 86.56 285 GLY A C 1
ATOM 2305 O O . GLY A 1 285 ? -40.357 -13.832 54.236 1.00 86.56 285 GLY A O 1
ATOM 2306 N N . GLU A 1 286 ? -39.148 -13.026 52.532 1.00 86.00 286 GLU A N 1
ATOM 2307 C CA . GLU A 1 286 ? -37.873 -12.958 53.257 1.00 86.00 286 GLU A CA 1
ATOM 2308 C C . GLU A 1 286 ? -37.986 -12.088 54.512 1.00 86.00 286 GLU A C 1
ATOM 2310 O O . GLU A 1 286 ? -37.411 -12.404 55.557 1.00 86.00 286 GLU A O 1
ATOM 2315 N N . ARG A 1 287 ? -38.794 -11.024 54.452 1.00 83.00 287 ARG A N 1
ATOM 2316 C CA . ARG A 1 287 ? -39.044 -10.139 55.593 1.00 83.00 287 ARG A CA 1
ATOM 2317 C C . ARG A 1 287 ? -39.787 -10.835 56.734 1.00 83.00 287 ARG A C 1
ATOM 2319 O O . ARG A 1 287 ? -39.504 -10.566 57.905 1.00 83.00 287 ARG A O 1
ATOM 2326 N N . GLU A 1 288 ? -40.730 -11.719 56.419 1.00 85.12 288 GLU A N 1
ATOM 2327 C CA . GLU A 1 288 ? -41.452 -12.503 57.425 1.00 85.12 288 GLU A CA 1
ATOM 2328 C C . GLU A 1 288 ? -40.556 -13.579 58.032 1.00 85.12 288 GLU A C 1
ATOM 2330 O O . GLU A 1 288 ? -40.534 -13.740 59.255 1.00 85.12 288 GLU A O 1
ATOM 2335 N N . GLU A 1 289 ? -39.750 -14.257 57.209 1.00 88.19 289 GLU A N 1
ATOM 2336 C CA . GLU A 1 289 ? -38.753 -15.209 57.699 1.00 88.19 289 GLU A CA 1
ATOM 2337 C C . GLU A 1 289 ? -37.739 -14.538 58.627 1.00 88.19 289 GLU A C 1
ATOM 2339 O O . GLU A 1 289 ? -37.438 -15.058 59.705 1.00 88.19 289 GLU A O 1
ATOM 2344 N N . PHE A 1 290 ? -37.240 -13.361 58.243 1.00 87.00 290 PHE A N 1
ATOM 2345 C CA . PHE A 1 290 ? -36.298 -12.594 59.044 1.00 87.00 290 PHE A CA 1
ATOM 2346 C C . PHE A 1 290 ? -36.923 -12.142 60.367 1.00 87.00 290 PHE A C 1
ATOM 2348 O O . PHE A 1 290 ? -36.321 -12.338 61.423 1.00 87.00 290 PHE A O 1
ATOM 2355 N N . ARG A 1 291 ? -38.162 -11.624 60.351 1.00 88.50 291 ARG A N 1
ATOM 2356 C CA . ARG A 1 291 ? -38.906 -11.283 61.578 1.00 88.50 291 ARG A CA 1
ATOM 2357 C C . ARG A 1 291 ? -39.099 -12.489 62.486 1.00 88.50 291 ARG A C 1
ATOM 2359 O O . ARG A 1 291 ? -38.882 -12.374 63.690 1.00 88.50 291 ARG A O 1
ATOM 2366 N N . ARG A 1 292 ? -39.468 -13.642 61.926 1.00 89.00 292 ARG A N 1
ATOM 2367 C CA . ARG A 1 292 ? -39.669 -14.877 62.690 1.00 89.00 292 ARG A CA 1
ATOM 2368 C C . ARG A 1 292 ? -38.364 -15.354 63.327 1.00 89.00 292 ARG A C 1
ATOM 2370 O O . ARG A 1 292 ? -38.360 -15.707 64.502 1.00 89.00 292 ARG A O 1
ATOM 2377 N N . ARG A 1 293 ? -37.245 -15.310 62.594 1.00 89.94 293 ARG A N 1
ATOM 2378 C CA . ARG A 1 293 ? -35.910 -15.641 63.128 1.00 89.94 293 ARG A CA 1
ATOM 2379 C C . ARG A 1 293 ? -35.463 -14.658 64.210 1.00 89.94 293 ARG A C 1
ATOM 2381 O O . ARG A 1 293 ? -34.980 -15.099 65.248 1.00 89.94 293 ARG A O 1
ATOM 2388 N N . ALA A 1 294 ? -35.668 -13.358 64.007 1.00 90.00 294 ALA A N 1
ATOM 2389 C CA . ALA A 1 294 ? -35.333 -12.329 64.988 1.00 90.00 294 ALA A CA 1
ATOM 2390 C C . ALA A 1 294 ? -36.167 -12.463 66.273 1.00 90.00 294 ALA A C 1
ATOM 2392 O O . ALA A 1 294 ? -35.618 -12.365 67.365 1.00 90.00 294 ALA A O 1
ATOM 2393 N N . GLN A 1 295 ? -37.469 -12.755 66.164 1.00 89.56 295 GLN A N 1
ATOM 2394 C CA . GLN A 1 295 ? -38.333 -13.033 67.319 1.00 89.56 295 GLN A CA 1
ATOM 2395 C C . GLN A 1 295 ? -37.893 -14.290 68.072 1.00 89.56 295 GLN A C 1
ATOM 2397 O O . GLN A 1 295 ? -37.819 -14.262 69.297 1.00 89.56 295 GLN A O 1
ATOM 2402 N N . LEU A 1 296 ? -37.544 -15.366 67.358 1.00 90.12 296 LEU A N 1
ATOM 2403 C CA . LEU A 1 296 ? -37.008 -16.581 67.975 1.00 90.12 296 LEU A CA 1
ATOM 2404 C C . LEU A 1 296 ? -35.694 -16.298 68.719 1.00 90.12 296 LEU A C 1
ATOM 2406 O O . LEU A 1 296 ? -35.551 -16.709 69.867 1.00 90.12 296 LEU A O 1
ATOM 2410 N N . GLN A 1 297 ? -34.773 -15.533 68.127 1.00 88.69 297 GLN A N 1
ATOM 2411 C CA . GLN A 1 297 ? -33.519 -15.137 68.780 1.00 88.69 297 GLN A CA 1
ATOM 2412 C C . GLN A 1 297 ? -33.735 -14.213 69.986 1.00 88.69 297 GLN A C 1
ATOM 2414 O O . GLN A 1 297 ? -33.136 -14.442 71.033 1.00 88.69 297 GLN A O 1
ATOM 2419 N N . ALA A 1 298 ? -34.612 -13.213 69.875 1.00 85.75 298 ALA A N 1
ATOM 2420 C CA . ALA A 1 298 ? -34.947 -12.317 70.980 1.00 85.75 298 ALA A CA 1
ATOM 2421 C C . ALA A 1 298 ? -35.617 -13.071 72.139 1.00 85.75 298 ALA A C 1
ATOM 2423 O O . ALA A 1 298 ? -35.284 -12.843 73.300 1.00 85.75 298 ALA A O 1
ATOM 2424 N N . SER A 1 299 ? -36.509 -14.020 71.832 1.00 83.75 299 SER A N 1
ATOM 2425 C CA . SER A 1 299 ? -37.129 -14.883 72.842 1.00 83.75 299 SER A CA 1
ATOM 2426 C C . SER A 1 299 ? -36.117 -15.818 73.514 1.00 83.75 299 SER A C 1
ATOM 2428 O O . SER A 1 299 ? -36.159 -15.966 74.730 1.00 83.75 299 SER A O 1
ATOM 2430 N N . ALA A 1 300 ? -35.151 -16.360 72.760 1.00 80.44 300 ALA A N 1
ATOM 2431 C CA . ALA A 1 300 ? -34.076 -17.197 73.293 1.00 80.44 300 ALA A CA 1
ATOM 2432 C C . ALA A 1 300 ? -33.096 -16.410 74.188 1.00 80.44 300 ALA A C 1
ATOM 2434 O O . ALA A 1 300 ? -32.608 -16.928 75.192 1.00 80.44 300 ALA A O 1
ATOM 2435 N N . GLN A 1 301 ? -32.826 -15.144 73.857 1.00 77.75 301 GLN A N 1
ATOM 2436 C CA . GLN A 1 301 ? -32.011 -14.258 74.691 1.00 77.75 301 GLN A CA 1
ATOM 2437 C C . GLN A 1 301 ? -32.741 -13.853 75.979 1.00 77.75 301 GLN A C 1
ATOM 2439 O O . GLN A 1 301 ? -32.129 -13.859 77.045 1.00 77.75 301 GLN A O 1
ATOM 2444 N N . ALA A 1 302 ? -34.047 -13.579 75.912 1.00 73.62 302 ALA A N 1
ATOM 2445 C CA . ALA A 1 302 ? -34.862 -13.246 77.082 1.00 73.62 302 ALA A CA 1
ATOM 2446 C C . ALA A 1 302 ? -35.036 -14.424 78.064 1.00 73.62 302 ALA A C 1
ATOM 2448 O O . ALA A 1 302 ? -35.082 -14.210 79.276 1.00 73.62 302 ALA A O 1
ATOM 2449 N N . SER A 1 303 ? -35.085 -15.668 77.572 1.00 67.25 303 SER A N 1
ATOM 2450 C CA . SER A 1 303 ? -35.061 -16.858 78.436 1.00 67.25 303 SER A CA 1
ATOM 2451 C C . SER A 1 303 ? -33.694 -17.089 79.088 1.00 67.25 303 SER A C 1
ATOM 2453 O O . SER A 1 303 ? -33.629 -17.567 80.210 1.00 67.25 303 SER A O 1
ATOM 2455 N N . SER A 1 304 ? -32.595 -16.700 78.432 1.00 60.78 304 SER A N 1
ATOM 2456 C CA . SER A 1 304 ? -31.243 -16.844 79.000 1.00 60.78 304 SER A CA 1
ATOM 2457 C C . SER A 1 304 ? -30.887 -15.794 80.064 1.00 60.78 304 SER A C 1
ATOM 2459 O O . SER A 1 304 ? -29.980 -16.009 80.861 1.00 60.78 304 SER A O 1
ATOM 2461 N N . SER A 1 305 ? -31.588 -14.656 80.099 1.00 58.72 305 SER A N 1
ATOM 2462 C CA . SER A 1 305 ? -31.385 -13.591 81.093 1.00 58.72 305 SER A CA 1
ATOM 2463 C C . SER A 1 305 ? -32.288 -13.707 82.324 1.00 58.72 305 SER A C 1
ATOM 2465 O O . SER A 1 305 ? -32.100 -12.959 83.277 1.00 58.72 305 SER A O 1
ATOM 2467 N N . THR A 1 306 ? -33.248 -14.635 82.321 1.00 56.72 306 THR A N 1
ATOM 2468 C CA . THR A 1 306 ? -34.129 -14.936 83.464 1.00 56.72 306 THR A CA 1
ATOM 2469 C C . THR A 1 306 ? -33.667 -16.146 84.289 1.00 56.72 306 THR A C 1
ATOM 2471 O O . THR A 1 306 ? -34.256 -16.420 85.331 1.00 56.72 306 THR A O 1
ATOM 2474 N N . GLU A 1 307 ? -32.592 -16.828 83.874 1.00 52.72 307 GLU A N 1
ATOM 2475 C CA . GLU A 1 307 ? -31.967 -17.959 84.587 1.00 52.72 307 GLU A CA 1
ATOM 2476 C C . GLU A 1 307 ? -30.677 -17.589 85.365 1.00 52.72 307 GLU A C 1
ATOM 2478 O O . GLU A 1 307 ? -29.977 -18.486 85.831 1.00 52.72 307 GLU A O 1
ATOM 2483 N N . ASN A 1 308 ? -30.373 -16.294 85.553 1.00 45.56 308 ASN A N 1
ATOM 2484 C CA . ASN A 1 308 ? -29.295 -15.802 86.436 1.00 45.56 308 ASN A CA 1
ATOM 2485 C C . ASN A 1 308 ? -29.842 -14.999 87.619 1.00 45.56 308 ASN A C 1
ATOM 2487 O O . ASN A 1 308 ? -30.688 -14.109 87.375 1.00 45.56 308 ASN A O 1
#